Protein AF-A0A970A7M2-F1 (afdb_monomer_lite)

Sequence (195 aa):
MKRNVKGKVIKYCPKCNRENISRARYCGACGYSLQMVEAVYLPLFYKPVKRAAFGGAVLAAVSLLLFGGVLAYSLFNGLSSVRASARSFSDVPLDHPIYAFSPKLIASGALSPRKNDSLSPFEAVSPSEWNFSLDAASKSLGCQIPSGAYCDASSKELSVDDMNKKLKILGFSGEPLPTSARIAAFYALERTLMK

Foldseek 3Di:
DDPPPPDFDWDADPPPRDIDGPPDQADPPPRHGPDDDDPPDDPPPDDPDPPVVVVVVVVVVVVVVVVVVVVVVVVVVVPPVDDQQPADAPADDSPHCLCVLQRPLSVLVLQDADPRRHNQQFDADALVSQVSSVVSLCVVQVHDQDPLLHDDNPDGGDDQVSLQVSLVSLVQPDDRQPGRGNSSSSSSVCVSRPD

pLDDT: mean 83.35, std 14.94, range [39.53, 96.5]

Secondary structure (DSSP, 8-state):
---------EEE-TTT--EEETT-SB-TTT--B-----------------HHHHHHHHHHHHHHHHHHHHHHHHHHHH-GGGPPPSS--TTS-TT-THHHHSHHHHHTT-S---GGG---TTSBPPHHHHHHHHHHHHHHHT-PPPGGGSPPTT-SS--HHHHHHHHHHTT--SPPPSS-BHHHHHHHHHHHH--

Structure (mmCIF, N/CA/C/O backbone):
data_AF-A0A970A7M2-F1
#
_entry.id   AF-A0A970A7M2-F1
#
loop_
_atom_site.group_PDB
_atom_site.id
_atom_site.type_symbol
_atom_site.label_atom_id
_atom_site.label_alt_id
_atom_site.label_comp_id
_atom_site.label_asym_id
_atom_site.label_entity_id
_atom_site.label_seq_id
_atom_site.pdbx_PDB_ins_code
_atom_site.Cartn_x
_atom_site.Cartn_y
_atom_site.Cartn_z
_atom_site.occupancy
_atom_site.B_iso_or_equiv
_atom_site.auth_seq_id
_atom_site.auth_comp_id
_atom_site.auth_asym_id
_atom_site.auth_atom_id
_atom_site.pdbx_PDB_model_num
ATOM 1 N N . MET A 1 1 ? 23.688 -1.820 -53.968 1.00 39.53 1 MET A N 1
ATOM 2 C CA . MET A 1 1 ? 24.557 -1.526 -55.133 1.00 39.53 1 MET A CA 1
ATOM 3 C C . MET A 1 1 ? 26.022 -1.771 -54.770 1.00 39.53 1 MET A C 1
ATOM 5 O O . MET A 1 1 ? 26.606 -0.966 -54.057 1.00 39.53 1 MET A O 1
ATOM 9 N N . LYS A 1 2 ? 26.619 -2.893 -55.197 1.00 41.53 2 LYS A N 1
ATOM 10 C CA . LYS A 1 2 ? 28.057 -3.165 -55.004 1.00 41.53 2 LYS A CA 1
ATOM 11 C C . LYS A 1 2 ? 28.821 -2.612 -56.210 1.00 41.53 2 LYS A C 1
ATOM 13 O O . LYS A 1 2 ? 28.619 -3.088 -57.324 1.00 41.53 2 LYS A O 1
ATOM 18 N N . ARG A 1 3 ? 29.656 -1.588 -56.005 1.00 42.06 3 ARG A N 1
ATOM 19 C CA . ARG A 1 3 ? 30.528 -1.029 -57.050 1.00 42.06 3 ARG A CA 1
ATOM 20 C C . ARG A 1 3 ? 31.607 -2.059 -57.389 1.00 42.06 3 ARG A C 1
ATOM 22 O O . ARG A 1 3 ? 32.494 -2.323 -56.587 1.00 42.06 3 ARG A O 1
ATOM 29 N N . ASN A 1 4 ? 31.484 -2.671 -58.561 1.00 42.44 4 ASN A N 1
ATOM 30 C CA . ASN A 1 4 ? 32.455 -3.606 -59.109 1.00 42.44 4 ASN A CA 1
ATOM 31 C C . ASN A 1 4 ? 33.633 -2.780 -59.654 1.00 42.44 4 ASN A C 1
ATOM 33 O O . ASN A 1 4 ? 33.556 -2.234 -60.755 1.00 42.44 4 ASN A O 1
ATOM 37 N N . VAL A 1 5 ? 34.676 -2.588 -58.842 1.00 49.91 5 VAL A N 1
ATOM 38 C CA . VAL A 1 5 ? 35.891 -1.876 -59.257 1.00 49.91 5 VAL A CA 1
ATOM 39 C C . VAL A 1 5 ? 36.638 -2.789 -60.226 1.00 49.91 5 VAL A C 1
ATOM 41 O O . VAL A 1 5 ? 37.378 -3.682 -59.824 1.00 49.91 5 VAL A O 1
ATOM 44 N N . LYS A 1 6 ? 36.390 -2.607 -61.527 1.00 51.34 6 LYS A N 1
ATOM 45 C CA . LYS A 1 6 ? 37.117 -3.290 -62.601 1.00 51.34 6 LYS A CA 1
ATOM 46 C C . LYS A 1 6 ? 38.568 -2.806 -62.593 1.00 51.34 6 LYS A C 1
ATOM 48 O O . LYS A 1 6 ? 38.888 -1.809 -63.235 1.00 51.34 6 LYS A O 1
ATOM 53 N N . GLY A 1 7 ? 39.437 -3.507 -61.868 1.00 56.31 7 GLY A N 1
ATOM 54 C CA . GLY A 1 7 ? 40.883 -3.337 -61.978 1.00 56.31 7 GLY A CA 1
ATOM 55 C C . GLY A 1 7 ? 41.301 -3.532 -63.435 1.00 56.31 7 GLY A C 1
ATOM 56 O O . GLY A 1 7 ? 41.104 -4.602 -64.014 1.00 56.31 7 GLY A O 1
ATOM 57 N N . LYS A 1 8 ? 41.805 -2.468 -64.061 1.00 65.25 8 LYS A N 1
ATOM 58 C CA . LYS A 1 8 ? 42.278 -2.493 -65.443 1.00 65.25 8 LYS A CA 1
ATOM 59 C C . LYS A 1 8 ? 43.573 -3.299 -65.466 1.00 65.25 8 LYS A C 1
ATOM 61 O O . LYS A 1 8 ? 44.607 -2.819 -65.023 1.00 65.25 8 LYS A O 1
ATOM 66 N N . VAL A 1 9 ? 43.515 -4.533 -65.958 1.00 69.75 9 VAL A N 1
ATOM 67 C CA . VAL A 1 9 ? 44.729 -5.317 -66.206 1.00 69.75 9 VAL A CA 1
ATOM 68 C C . VAL A 1 9 ? 45.518 -4.606 -67.312 1.00 69.75 9 VAL A C 1
ATOM 70 O O . VAL A 1 9 ? 44.959 -4.285 -68.368 1.00 69.75 9 VAL A O 1
ATOM 73 N N . ILE A 1 10 ? 46.790 -4.333 -67.049 1.00 79.25 10 ILE A N 1
ATOM 74 C CA . ILE A 1 10 ? 47.725 -3.618 -67.920 1.00 79.25 10 ILE A CA 1
ATOM 75 C C . ILE A 1 10 ? 48.807 -4.605 -68.380 1.00 79.25 10 ILE A C 1
ATOM 77 O O . ILE A 1 10 ? 49.228 -5.458 -67.601 1.00 79.25 10 ILE A O 1
ATOM 81 N N . LYS A 1 11 ? 49.241 -4.516 -69.644 1.00 85.56 11 LYS A N 1
ATOM 82 C CA . LYS A 1 11 ? 50.362 -5.303 -70.186 1.00 85.56 11 LYS A CA 1
ATOM 83 C C . LYS A 1 11 ? 51.480 -4.372 -70.638 1.00 85.56 11 LYS A C 1
ATOM 85 O O . LYS A 1 11 ? 51.217 -3.413 -71.361 1.00 85.56 11 LYS A O 1
ATOM 90 N N . TYR A 1 12 ? 52.719 -4.682 -70.277 1.00 90.00 12 TYR A N 1
ATOM 91 C CA . TYR A 1 12 ? 53.895 -3.968 -70.773 1.00 90.00 12 TYR A CA 1
ATOM 92 C C . TYR A 1 12 ? 54.476 -4.687 -71.989 1.00 90.00 12 TYR A C 1
ATOM 94 O O . TYR A 1 12 ? 54.519 -5.915 -72.040 1.00 90.00 12 TYR A O 1
ATOM 102 N N . CYS A 1 13 ? 54.890 -3.924 -72.998 1.00 90.06 13 CYS A N 1
ATOM 103 C CA . CYS A 1 13 ? 55.545 -4.487 -74.172 1.00 90.06 13 CYS A CA 1
ATOM 104 C C . CYS A 1 13 ? 56.985 -4.902 -73.832 1.00 90.06 13 CYS A C 1
ATOM 106 O O . CYS A 1 13 ? 57.752 -4.038 -73.426 1.00 90.06 13 CYS A O 1
ATOM 108 N N . PRO A 1 14 ? 57.421 -6.149 -74.074 1.00 88.06 14 PRO A N 1
ATOM 109 C CA . PRO A 1 14 ? 58.780 -6.577 -73.727 1.00 88.06 14 PRO A CA 1
ATOM 110 C C . PRO A 1 14 ? 59.865 -5.896 -74.578 1.00 88.06 14 PRO A C 1
ATOM 112 O O . PRO A 1 14 ? 61.012 -5.819 -74.160 1.00 88.06 14 PRO A O 1
ATOM 115 N N . LYS A 1 15 ? 59.515 -5.373 -75.762 1.00 92.31 15 LYS A N 1
ATOM 116 C CA . LYS A 1 15 ? 60.476 -4.727 -76.668 1.00 92.31 15 LYS A CA 1
ATOM 117 C C . LYS A 1 15 ? 60.751 -3.263 -76.318 1.00 92.31 15 LYS A C 1
ATOM 119 O O . LYS A 1 15 ? 61.881 -2.812 -76.436 1.00 92.31 15 LYS A O 1
ATOM 124 N N . CYS A 1 16 ? 59.720 -2.503 -75.947 1.00 93.88 16 CYS A N 1
ATOM 125 C CA . CYS A 1 16 ? 59.838 -1.055 -75.715 1.00 93.88 16 CYS A CA 1
ATOM 126 C C . CYS A 1 16 ? 59.343 -0.602 -74.334 1.00 93.88 16 CYS A C 1
ATOM 128 O O . CYS A 1 16 ? 59.212 0.594 -74.095 1.00 93.88 16 CYS A O 1
ATOM 130 N N . ASN A 1 17 ? 58.975 -1.551 -73.473 1.00 92.06 17 ASN A N 1
ATOM 131 C CA . ASN A 1 17 ? 58.452 -1.367 -72.120 1.00 92.06 17 ASN A CA 1
ATOM 132 C C . ASN A 1 17 ? 57.260 -0.404 -71.982 1.00 92.06 17 ASN A C 1
ATOM 134 O O . ASN A 1 17 ? 56.988 0.122 -70.906 1.00 92.06 17 ASN A O 1
ATOM 138 N N . ARG A 1 18 ? 56.520 -0.156 -73.071 1.00 92.44 18 ARG A N 1
ATOM 139 C CA . ARG A 1 18 ? 55.367 0.750 -73.040 1.00 92.44 18 ARG A CA 1
ATOM 140 C C . ARG A 1 18 ? 54.122 0.029 -72.537 1.00 92.44 18 ARG A C 1
ATOM 142 O O . ARG A 1 18 ? 53.902 -1.145 -72.847 1.00 92.44 18 ARG A O 1
ATOM 149 N N . GLU A 1 19 ? 53.302 0.764 -71.802 1.00 92.75 19 GLU A N 1
ATOM 150 C CA . GLU A 1 19 ? 52.005 0.316 -71.316 1.00 92.75 19 GLU A CA 1
ATOM 151 C C . GLU A 1 19 ? 51.010 0.089 -72.467 1.00 92.75 19 GLU A C 1
ATOM 153 O O . GLU A 1 19 ? 50.904 0.903 -73.384 1.00 92.75 19 GLU A O 1
ATOM 158 N N . ASN A 1 20 ? 50.268 -1.017 -72.424 1.00 89.94 20 ASN A N 1
ATOM 159 C CA . ASN A 1 20 ? 49.192 -1.333 -73.357 1.00 89.94 20 ASN A CA 1
ATOM 160 C C . ASN A 1 20 ? 47.966 -1.877 -72.604 1.00 89.94 20 ASN A C 1
ATOM 162 O O . ASN A 1 20 ? 48.069 -2.467 -71.523 1.00 89.94 20 ASN A O 1
ATOM 166 N N . ILE A 1 21 ? 46.782 -1.718 -73.203 1.00 88.56 21 ILE A N 1
ATOM 167 C CA . ILE A 1 21 ? 45.541 -2.314 -72.687 1.00 88.56 21 ILE A CA 1
ATOM 168 C C . ILE A 1 21 ? 45.661 -3.848 -72.646 1.00 88.56 21 ILE A C 1
ATOM 170 O O . ILE A 1 21 ? 46.227 -4.453 -73.552 1.00 88.56 21 ILE A O 1
ATOM 174 N N . SER A 1 22 ? 45.094 -4.511 -71.633 1.00 81.56 22 SER A N 1
ATOM 175 C CA . SER A 1 22 ? 45.216 -5.977 -71.442 1.00 81.56 22 SER A CA 1
ATOM 176 C C . SER A 1 22 ? 44.828 -6.838 -72.644 1.00 81.56 22 SER A C 1
ATOM 178 O O . SER A 1 22 ? 45.339 -7.951 -72.799 1.00 81.56 22 SER A O 1
ATOM 180 N N . ARG A 1 23 ? 43.918 -6.346 -73.489 1.00 83.56 23 ARG A N 1
ATOM 181 C CA . ARG A 1 23 ? 43.444 -7.038 -74.695 1.00 83.56 23 ARG A CA 1
ATOM 182 C C . ARG A 1 23 ? 44.209 -6.658 -75.970 1.00 83.56 23 ARG A C 1
ATOM 184 O O . ARG A 1 23 ? 43.864 -7.162 -77.034 1.00 83.56 23 ARG A O 1
ATOM 191 N N . ALA A 1 24 ? 45.221 -5.790 -75.889 1.00 86.19 24 ALA A N 1
ATOM 192 C CA . ALA A 1 24 ? 46.041 -5.427 -77.040 1.00 86.19 24 ALA A CA 1
ATOM 193 C C . ALA A 1 24 ? 46.780 -6.663 -77.566 1.00 86.19 24 ALA A C 1
ATOM 195 O O . ALA A 1 24 ? 47.492 -7.335 -76.820 1.00 86.19 2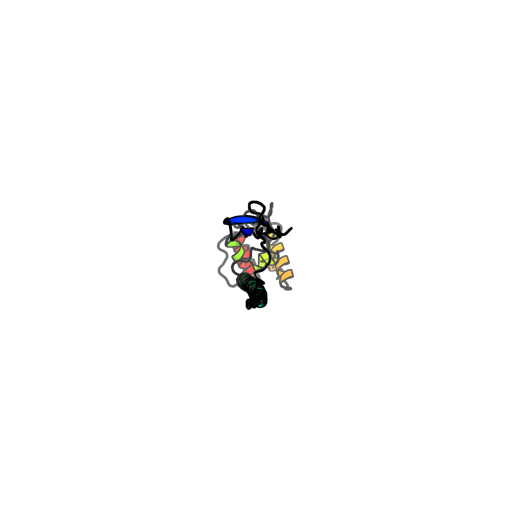4 ALA A O 1
ATOM 196 N N . ARG A 1 25 ? 46.599 -6.961 -78.857 1.00 89.19 25 ARG A N 1
ATOM 197 C CA . ARG A 1 25 ? 47.345 -8.019 -79.558 1.00 89.19 25 ARG A CA 1
ATOM 198 C C . ARG A 1 25 ? 48.726 -7.541 -80.011 1.00 89.19 25 ARG A C 1
ATOM 200 O O . ARG A 1 25 ? 49.625 -8.360 -80.145 1.00 89.19 25 ARG A O 1
ATOM 207 N N . TYR A 1 26 ? 48.895 -6.229 -80.179 1.00 91.44 26 TYR A N 1
ATOM 208 C CA . TYR A 1 26 ? 50.130 -5.581 -80.617 1.00 91.44 26 TYR A CA 1
ATOM 209 C C . TYR A 1 26 ? 50.412 -4.346 -79.763 1.00 91.44 26 TYR A C 1
ATOM 211 O O . TYR A 1 26 ? 49.481 -3.713 -79.259 1.00 91.44 26 TYR A O 1
ATOM 219 N N . CYS A 1 27 ? 51.686 -3.991 -79.606 1.00 93.56 27 CYS A N 1
ATOM 220 C CA . CYS A 1 27 ? 52.067 -2.754 -78.941 1.00 93.56 27 CYS A CA 1
ATOM 221 C C . CYS A 1 27 ? 51.738 -1.541 -79.819 1.00 93.56 27 CYS A C 1
ATOM 223 O O . CYS A 1 27 ? 52.242 -1.438 -80.936 1.00 93.56 27 CYS A O 1
ATOM 225 N N . GLY A 1 28 ? 50.980 -0.582 -79.280 1.00 91.62 28 GLY A N 1
ATOM 226 C CA . GLY A 1 28 ? 50.583 0.629 -80.010 1.00 91.62 28 GLY A CA 1
ATOM 227 C C . GLY A 1 28 ? 51.730 1.582 -80.371 1.00 91.62 28 GLY A C 1
ATOM 228 O O . GLY A 1 28 ? 51.514 2.518 -81.127 1.00 91.62 28 GLY A O 1
ATOM 229 N N . ALA A 1 29 ? 52.940 1.369 -79.843 1.00 94.50 29 ALA A N 1
ATOM 230 C CA . ALA A 1 29 ? 54.096 2.225 -80.120 1.00 94.50 29 ALA A CA 1
ATOM 231 C C . ALA A 1 29 ? 55.126 1.615 -81.067 1.00 94.50 29 ALA A C 1
ATOM 233 O O . ALA A 1 29 ? 55.688 2.334 -81.882 1.00 94.50 29 ALA A O 1
ATOM 234 N N . CYS A 1 30 ? 55.412 0.318 -80.940 1.00 94.50 30 CYS A N 1
ATOM 235 C CA . CYS A 1 30 ? 56.478 -0.331 -81.710 1.00 94.50 30 CYS A CA 1
ATOM 236 C C . CYS A 1 30 ? 55.992 -1.487 -82.595 1.00 94.50 30 CYS A C 1
ATOM 238 O O . CYS A 1 30 ? 56.811 -2.137 -83.240 1.00 94.50 30 CYS A O 1
ATOM 240 N N . GLY A 1 31 ? 54.689 -1.794 -82.590 1.00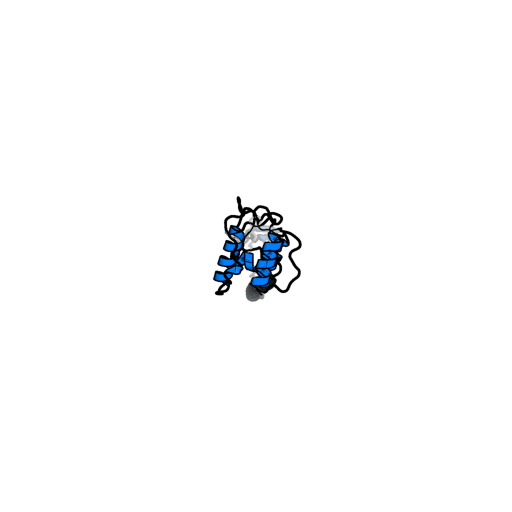 92.38 31 GLY A N 1
ATOM 241 C CA . GLY A 1 31 ? 54.089 -2.857 -83.404 1.00 92.38 31 GLY A CA 1
ATOM 242 C C . GLY A 1 31 ? 54.394 -4.290 -82.947 1.00 92.38 31 GLY A C 1
ATOM 243 O O . GLY A 1 31 ? 53.930 -5.237 -83.573 1.00 92.38 31 GLY A O 1
ATOM 244 N N . TYR A 1 32 ? 55.146 -4.484 -81.857 1.00 91.19 32 TYR A N 1
ATOM 245 C CA . TYR A 1 32 ? 55.517 -5.817 -81.369 1.00 91.19 32 TYR A CA 1
ATOM 246 C C . TYR A 1 32 ? 54.289 -6.650 -80.961 1.00 91.19 32 TYR A C 1
ATOM 248 O O . TYR A 1 32 ? 53.410 -6.144 -80.257 1.00 91.19 32 TYR A O 1
ATOM 256 N N . SER A 1 33 ? 54.239 -7.923 -81.371 1.00 90.75 33 SER A N 1
ATOM 257 C CA . SER A 1 33 ? 53.156 -8.853 -81.021 1.00 90.75 33 SER A CA 1
ATOM 258 C C . SER A 1 33 ? 53.191 -9.192 -79.530 1.00 90.75 33 SER A C 1
ATOM 260 O O . SER A 1 33 ? 54.194 -9.674 -79.018 1.00 90.75 33 SER A O 1
ATOM 262 N N . LEU A 1 34 ? 52.085 -8.948 -78.827 1.00 86.00 34 LEU A N 1
ATOM 263 C CA . LEU A 1 34 ? 51.908 -9.274 -77.404 1.00 86.00 34 LEU A CA 1
ATOM 264 C C . LEU A 1 34 ? 51.218 -10.637 -77.212 1.00 86.00 34 LEU A C 1
ATOM 266 O O . LEU A 1 34 ? 50.687 -10.923 -76.135 1.00 86.00 34 LEU A O 1
ATOM 270 N N . GLN A 1 35 ? 51.156 -11.453 -78.268 1.00 77.75 35 GLN A N 1
ATOM 271 C CA . GLN A 1 35 ? 50.573 -12.786 -78.208 1.00 77.75 35 GLN A CA 1
ATOM 272 C C . GLN A 1 35 ? 51.550 -13.771 -77.551 1.00 77.75 35 GLN A C 1
ATOM 274 O O . GLN A 1 35 ? 52.672 -13.935 -78.010 1.00 77.75 35 GLN A O 1
ATOM 279 N N . MET A 1 36 ? 51.042 -14.442 -76.514 1.00 60.16 36 MET A N 1
ATOM 280 C CA . MET A 1 36 ? 51.601 -15.596 -75.799 1.00 60.16 36 MET A CA 1
ATOM 281 C C . MET A 1 36 ? 52.702 -15.328 -74.763 1.00 60.16 36 MET A C 1
ATOM 283 O O . MET A 1 36 ? 53.891 -15.426 -75.027 1.00 60.16 36 MET A O 1
ATOM 287 N N . VAL A 1 37 ? 52.264 -15.185 -73.512 1.00 51.66 37 VAL A N 1
ATOM 288 C CA . VAL A 1 37 ? 52.654 -16.195 -72.521 1.00 51.66 37 VAL A CA 1
ATOM 289 C C . VAL A 1 37 ? 51.349 -16.789 -72.015 1.00 51.66 37 VAL A C 1
ATOM 291 O O . VAL A 1 37 ? 50.511 -16.093 -71.440 1.00 51.66 37 VAL A O 1
ATOM 294 N N . GLU A 1 38 ? 51.133 -18.044 -72.374 1.00 51.94 38 GLU A N 1
ATOM 295 C CA . GLU A 1 38 ? 50.046 -18.883 -71.899 1.00 51.94 38 GLU A CA 1
ATOM 296 C C . GLU A 1 38 ? 50.086 -18.856 -70.368 1.00 51.94 38 GLU A C 1
ATOM 298 O O . GLU A 1 38 ? 51.080 -19.237 -69.750 1.00 51.94 38 GLU A O 1
ATOM 303 N N . ALA A 1 39 ? 49.062 -18.270 -69.747 1.00 52.31 39 ALA A N 1
ATOM 304 C CA . ALA A 1 39 ? 48.989 -18.204 -68.300 1.00 52.31 39 ALA A CA 1
ATOM 305 C C . ALA A 1 39 ? 48.845 -19.638 -67.790 1.00 52.31 39 ALA A C 1
ATOM 307 O O . ALA A 1 39 ? 47.763 -20.218 -67.858 1.00 52.31 39 ALA A O 1
ATOM 308 N N . VAL A 1 40 ? 49.949 -20.207 -67.305 1.00 50.28 40 VAL A N 1
ATOM 309 C CA . VAL A 1 40 ? 49.941 -21.435 -66.517 1.00 50.28 40 VAL A CA 1
ATOM 310 C C . VAL A 1 40 ? 49.020 -21.168 -65.331 1.00 50.28 40 VAL A C 1
ATOM 312 O O . VAL A 1 40 ? 49.353 -20.414 -64.415 1.00 50.28 40 VAL A O 1
ATOM 315 N N . TYR A 1 41 ? 47.815 -21.729 -65.390 1.00 48.88 41 TYR A N 1
ATOM 316 C CA . TYR A 1 41 ? 46.864 -21.712 -64.293 1.00 48.88 41 TYR A CA 1
ATOM 317 C C . TYR A 1 41 ? 47.463 -22.526 -63.144 1.00 48.88 41 TYR A C 1
ATOM 319 O O . TYR A 1 41 ? 47.322 -23.744 -63.089 1.00 48.88 41 TYR A O 1
ATOM 327 N N . LEU A 1 42 ? 48.136 -21.855 -62.211 1.00 51.34 42 LEU A N 1
ATOM 328 C CA . LEU A 1 42 ? 48.371 -22.428 -60.893 1.00 51.34 42 LEU A CA 1
ATOM 329 C C . LEU A 1 42 ? 47.017 -22.493 -60.171 1.00 51.34 42 LEU A C 1
ATOM 331 O O . LEU A 1 42 ? 46.352 -21.457 -60.046 1.00 51.34 42 LEU A O 1
ATOM 335 N N . PRO A 1 43 ? 46.583 -23.670 -59.686 1.00 50.31 43 PRO A N 1
ATOM 336 C CA . PRO A 1 43 ? 45.406 -23.760 -58.844 1.00 50.31 43 PRO A CA 1
ATOM 337 C C . PRO A 1 43 ? 45.725 -23.064 -57.519 1.00 50.31 43 PRO A C 1
ATOM 339 O O . PRO A 1 43 ? 46.334 -23.632 -56.615 1.00 50.31 43 PRO A O 1
ATOM 342 N N . LEU A 1 44 ? 45.326 -21.798 -57.397 1.00 50.56 44 LEU A N 1
ATOM 343 C CA . LEU A 1 44 ? 45.258 -21.144 -56.100 1.00 50.56 44 LEU A CA 1
ATOM 344 C C . LEU A 1 44 ? 44.190 -21.874 -55.288 1.00 50.56 44 LEU A C 1
ATOM 346 O O . LEU A 1 44 ? 42.994 -21.747 -55.549 1.00 50.56 44 LEU A O 1
ATOM 350 N N . PHE A 1 45 ? 44.654 -22.658 -54.317 1.00 50.97 45 PHE A N 1
ATOM 351 C CA . PHE A 1 45 ? 43.860 -23.282 -53.269 1.00 50.97 45 PHE A CA 1
ATOM 352 C C . PHE A 1 45 ? 42.956 -22.241 -52.598 1.00 50.97 45 PHE A C 1
ATOM 354 O O . PHE A 1 45 ? 43.348 -21.540 -51.663 1.00 50.97 45 PHE A O 1
ATOM 361 N N . TYR A 1 46 ? 41.719 -22.145 -53.076 1.00 52.75 46 TYR A N 1
ATOM 362 C CA . TYR A 1 46 ? 40.672 -21.352 -52.457 1.00 52.75 46 TYR A CA 1
ATOM 363 C C . TYR A 1 46 ? 40.243 -22.056 -51.166 1.00 52.75 46 TYR A C 1
ATOM 365 O O . TYR A 1 46 ? 39.446 -22.993 -51.190 1.00 52.75 46 TYR A O 1
ATOM 373 N N . LYS A 1 47 ? 40.793 -21.639 -50.018 1.00 53.47 47 LYS A N 1
ATOM 374 C CA . LYS A 1 47 ? 40.271 -22.071 -48.716 1.00 53.47 47 LYS A CA 1
ATOM 375 C C . LYS A 1 47 ? 38.881 -21.447 -48.532 1.00 53.47 47 LYS A C 1
ATOM 377 O O . LYS A 1 47 ? 38.786 -20.217 -48.510 1.00 53.47 47 LYS A O 1
ATOM 382 N N . PRO A 1 48 ? 37.804 -22.237 -48.378 1.00 55.56 48 PRO A N 1
ATOM 383 C CA . PRO A 1 48 ? 36.494 -21.679 -48.089 1.00 55.56 48 PRO A CA 1
ATOM 384 C C . PRO A 1 48 ? 36.549 -20.992 -46.722 1.00 55.56 48 PRO A C 1
ATOM 386 O O . PRO A 1 48 ? 36.775 -21.625 -45.689 1.00 55.56 48 PRO A O 1
ATOM 389 N N . VAL A 1 49 ? 36.363 -19.674 -46.708 1.00 59.06 49 VAL A N 1
ATOM 390 C CA . VAL A 1 49 ? 36.203 -18.916 -45.465 1.00 59.06 49 VAL A CA 1
ATOM 391 C C . VAL A 1 49 ? 34.936 -19.436 -44.782 1.00 59.06 49 VAL A C 1
ATOM 393 O O . VAL A 1 49 ? 33.845 -19.363 -45.351 1.00 59.06 49 VAL A O 1
ATOM 396 N N . LYS A 1 50 ? 35.092 -20.015 -43.584 1.00 57.09 50 LYS A N 1
ATOM 397 C CA . LYS A 1 50 ? 34.042 -20.679 -42.795 1.00 57.09 50 LYS A CA 1
ATOM 398 C C . LYS A 1 50 ? 32.919 -19.701 -42.407 1.00 57.09 50 LYS A C 1
ATOM 400 O O . LYS A 1 50 ? 32.867 -19.216 -41.282 1.00 57.09 50 LYS A O 1
ATOM 405 N N . ARG A 1 51 ? 31.976 -19.442 -43.318 1.00 57.47 51 ARG A N 1
ATOM 406 C CA . ARG A 1 51 ? 30.760 -18.643 -43.054 1.00 57.47 51 ARG A CA 1
ATOM 407 C C . ARG A 1 51 ? 29.889 -19.220 -41.928 1.00 57.47 51 ARG A C 1
ATOM 409 O O . ARG A 1 51 ? 29.165 -18.467 -41.289 1.00 57.47 51 ARG A O 1
ATOM 416 N N . ALA A 1 52 ? 30.005 -20.519 -41.643 1.00 58.16 52 ALA A N 1
ATOM 417 C CA . ALA A 1 52 ? 29.279 -21.176 -40.555 1.00 58.16 52 ALA A CA 1
ATOM 418 C C . ALA A 1 52 ? 29.663 -20.652 -39.154 1.00 58.16 52 ALA A C 1
ATOM 420 O O . ALA A 1 52 ? 28.808 -20.590 -38.275 1.00 58.16 52 ALA A O 1
ATOM 421 N N . ALA A 1 53 ? 30.912 -20.214 -38.948 1.00 62.16 53 ALA A N 1
ATOM 422 C CA . ALA A 1 53 ? 31.365 -19.735 -37.638 1.00 62.16 53 ALA A CA 1
ATOM 423 C C . ALA A 1 53 ? 30.738 -18.382 -37.254 1.00 62.16 53 ALA A C 1
ATOM 425 O O . ALA A 1 53 ? 30.451 -18.143 -36.085 1.00 62.16 53 ALA A O 1
ATOM 426 N N . PHE A 1 54 ? 30.471 -17.519 -38.240 1.00 71.50 54 PHE A N 1
ATOM 427 C CA . PHE A 1 54 ? 29.866 -16.210 -37.992 1.00 71.50 54 PHE A CA 1
ATOM 428 C C . PHE A 1 54 ? 28.389 -16.331 -37.592 1.00 71.50 54 PHE A C 1
ATOM 430 O O . PHE A 1 54 ? 27.960 -15.691 -36.639 1.00 71.50 54 PHE A O 1
ATOM 437 N N . GLY A 1 55 ? 27.625 -17.200 -38.265 1.00 75.38 55 GLY A N 1
ATOM 438 C CA . GLY A 1 55 ? 26.218 -17.439 -37.921 1.00 75.38 55 GLY A CA 1
ATOM 439 C C . GLY A 1 55 ? 26.042 -18.020 -36.514 1.00 75.38 55 GLY A C 1
ATOM 440 O O . GLY A 1 55 ? 25.198 -17.546 -35.757 1.00 75.38 55 GLY A O 1
ATOM 441 N N . GLY A 1 56 ? 26.889 -18.985 -36.137 1.00 83.00 56 GLY A N 1
ATOM 442 C CA . GLY A 1 56 ? 26.881 -19.558 -34.787 1.00 83.00 56 GLY A CA 1
ATOM 443 C C . GLY A 1 56 ? 27.223 -18.533 -33.702 1.00 83.00 56 GLY A C 1
ATOM 444 O O . GLY A 1 56 ? 26.543 -18.476 -32.680 1.00 83.00 56 GLY A O 1
ATOM 445 N N . ALA A 1 57 ? 28.220 -17.676 -33.944 1.00 86.19 57 ALA A N 1
ATOM 446 C CA . ALA A 1 57 ? 28.601 -16.625 -33.001 1.00 86.19 57 ALA A CA 1
ATOM 447 C C . ALA A 1 57 ? 27.488 -15.581 -32.795 1.00 86.19 57 ALA A C 1
ATOM 449 O O . ALA A 1 57 ? 27.234 -15.171 -31.664 1.00 86.19 57 ALA A O 1
ATOM 450 N N . VAL A 1 58 ? 26.789 -15.184 -33.866 1.00 90.81 58 VAL A N 1
ATOM 451 C CA . VAL A 1 58 ? 25.665 -14.236 -33.775 1.00 90.81 58 VAL A CA 1
ATOM 452 C C . VAL A 1 58 ? 24.503 -14.830 -32.977 1.00 90.81 58 VAL A C 1
ATOM 454 O O . VAL A 1 58 ? 23.972 -14.156 -32.097 1.00 90.81 58 VAL A O 1
ATOM 457 N N . LEU A 1 59 ? 24.131 -16.091 -33.228 1.00 91.12 59 LEU A N 1
ATOM 458 C CA . LEU A 1 59 ? 23.065 -16.755 -32.469 1.00 91.12 59 LEU A CA 1
ATOM 459 C C . LEU A 1 59 ? 23.416 -16.881 -30.984 1.00 91.12 59 LEU A C 1
ATOM 461 O O . LEU A 1 59 ? 22.587 -16.553 -30.142 1.00 91.12 59 LEU A O 1
ATOM 465 N N . ALA A 1 60 ? 24.653 -17.270 -30.661 1.00 93.12 60 ALA A N 1
ATOM 466 C CA . ALA A 1 60 ? 25.113 -17.346 -29.278 1.00 93.12 60 ALA A CA 1
ATOM 467 C C . ALA A 1 60 ? 25.037 -15.983 -28.567 1.00 93.12 60 ALA A C 1
ATOM 469 O O . ALA A 1 60 ? 24.564 -15.911 -27.435 1.00 93.12 60 ALA A O 1
ATOM 470 N N . ALA A 1 61 ? 25.438 -14.896 -29.238 1.00 94.44 61 ALA A N 1
ATOM 471 C CA . ALA A 1 61 ? 25.349 -13.547 -28.681 1.00 94.44 61 ALA A CA 1
ATOM 472 C C . ALA A 1 61 ? 23.895 -13.119 -28.413 1.00 94.44 61 ALA A C 1
ATOM 474 O O . ALA A 1 61 ? 23.600 -12.581 -27.347 1.00 94.44 61 ALA A O 1
ATOM 475 N N . VAL A 1 62 ? 22.972 -13.400 -29.341 1.00 95.94 62 VAL A N 1
ATOM 476 C CA . VAL A 1 62 ? 21.539 -13.110 -29.156 1.00 95.94 62 VAL A CA 1
ATOM 477 C C . VAL A 1 62 ? 20.961 -13.921 -27.998 1.00 95.94 62 VAL A C 1
ATOM 479 O O . VAL A 1 62 ? 20.279 -13.359 -27.144 1.00 95.94 62 VAL A O 1
ATOM 482 N N . SER A 1 63 ? 21.265 -15.219 -27.920 1.00 95.56 63 SER A N 1
ATOM 483 C CA . SER A 1 63 ? 20.827 -16.066 -26.807 1.00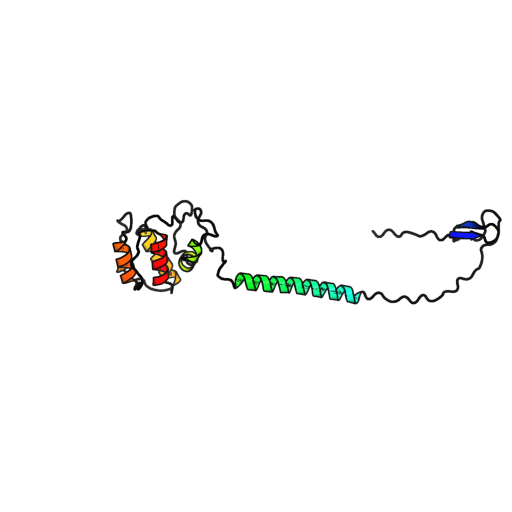 95.56 63 SER A CA 1
ATOM 484 C C . SER A 1 63 ? 21.337 -15.552 -25.463 1.00 95.56 63 SER A C 1
ATOM 486 O O . SER A 1 63 ? 20.581 -15.532 -24.496 1.00 95.56 63 SER A O 1
ATOM 488 N N . LEU A 1 64 ? 22.587 -15.088 -25.404 1.00 96.50 64 LEU A N 1
ATOM 489 C CA . LEU A 1 64 ? 23.187 -14.573 -24.176 1.00 96.50 64 LEU A CA 1
ATOM 490 C C . LEU A 1 64 ? 22.555 -13.242 -23.744 1.00 96.50 64 LEU A C 1
ATOM 492 O O . LEU A 1 64 ? 22.312 -13.046 -22.557 1.00 96.50 64 LEU A O 1
ATOM 496 N N . LEU A 1 65 ? 22.205 -12.367 -24.694 1.00 96.38 65 LEU A N 1
ATOM 497 C CA . LEU A 1 65 ? 21.466 -11.132 -24.411 1.00 96.38 65 LEU A CA 1
ATOM 498 C C . LEU A 1 65 ? 20.046 -11.408 -23.909 1.00 96.38 65 LEU A C 1
ATOM 500 O O . LEU A 1 65 ? 19.621 -10.809 -22.923 1.00 96.38 65 LEU A O 1
ATOM 504 N N . LEU A 1 66 ? 19.323 -12.329 -24.550 1.00 96.00 66 LEU A N 1
ATOM 505 C CA . LEU A 1 66 ? 17.973 -12.701 -24.123 1.00 96.00 66 LEU A CA 1
ATOM 506 C C . LEU A 1 66 ? 17.993 -13.353 -22.739 1.00 96.00 66 LEU A C 1
ATOM 508 O O . LEU A 1 66 ? 17.215 -12.973 -21.869 1.00 96.00 66 LEU A O 1
ATOM 512 N N . PHE A 1 67 ? 18.915 -14.287 -22.509 1.00 94.94 67 PHE A N 1
ATOM 513 C CA . PHE A 1 67 ? 19.048 -14.957 -21.221 1.00 94.94 67 PHE A CA 1
ATOM 514 C C . PHE A 1 67 ? 19.485 -13.992 -20.114 1.00 94.94 67 PHE A C 1
ATOM 516 O O . PHE A 1 67 ? 18.906 -14.005 -19.030 1.00 94.94 67 PHE A O 1
ATOM 523 N N . GLY A 1 68 ? 20.439 -13.098 -20.397 1.00 95.44 68 GLY A N 1
ATOM 524 C CA . GLY A 1 68 ? 20.841 -12.034 -19.478 1.00 95.44 68 GLY A CA 1
ATOM 525 C C . GLY A 1 68 ? 19.688 -11.088 -19.139 1.00 95.44 68 GLY A C 1
ATOM 526 O O . GLY A 1 68 ? 19.495 -10.753 -17.973 1.00 95.44 68 GLY A O 1
ATOM 527 N N . GLY A 1 69 ? 18.868 -10.722 -20.130 1.00 92.31 69 GLY A N 1
ATOM 528 C CA . GLY A 1 69 ? 17.660 -9.922 -19.923 1.00 92.31 69 GLY A CA 1
ATOM 529 C C . GLY A 1 69 ? 16.621 -10.623 -19.044 1.00 92.31 69 GLY A C 1
ATOM 530 O O . GLY A 1 69 ? 16.094 -10.011 -18.119 1.00 92.31 69 GLY A O 1
ATOM 531 N N . VAL A 1 70 ? 16.365 -11.915 -19.275 1.00 92.12 70 VAL A N 1
ATOM 532 C CA . VAL A 1 70 ? 15.429 -12.716 -18.464 1.00 92.12 70 VAL A CA 1
ATOM 533 C C . VAL A 1 70 ? 15.935 -12.892 -17.032 1.00 92.12 70 VAL A C 1
ATOM 535 O O . VAL A 1 70 ? 15.153 -12.749 -16.091 1.00 92.12 70 VAL A O 1
ATOM 538 N N . LEU A 1 71 ? 17.231 -13.162 -16.849 1.00 89.25 71 LEU A N 1
ATOM 539 C CA . LEU A 1 71 ? 17.842 -13.254 -15.524 1.00 89.25 71 LEU A CA 1
ATOM 540 C C . LEU A 1 71 ? 17.747 -11.929 -14.776 1.00 89.25 71 LEU A C 1
ATOM 542 O O . LEU A 1 71 ? 17.287 -11.929 -13.640 1.00 89.25 71 LEU A O 1
ATOM 546 N N . ALA A 1 72 ? 18.113 -10.811 -15.411 1.00 86.88 72 ALA A N 1
ATOM 547 C CA . ALA A 1 72 ? 17.995 -9.486 -14.811 1.00 86.88 72 ALA A CA 1
ATOM 548 C C . ALA A 1 72 ? 16.542 -9.184 -14.427 1.00 86.88 72 ALA A C 1
ATOM 550 O O . ALA A 1 72 ? 16.273 -8.828 -13.284 1.00 86.88 72 ALA A O 1
ATOM 551 N N . TYR A 1 73 ? 15.593 -9.404 -15.339 1.00 85.00 73 TYR A N 1
ATOM 552 C CA . TYR A 1 73 ? 14.167 -9.210 -15.076 1.00 85.00 73 TYR A CA 1
ATOM 553 C C . TYR A 1 73 ? 13.672 -10.051 -13.894 1.00 85.00 73 TYR A C 1
ATOM 555 O O . TYR A 1 73 ? 12.951 -9.550 -13.035 1.00 85.00 73 TYR A O 1
ATOM 563 N N . SER A 1 74 ? 14.092 -11.314 -13.814 1.00 82.25 74 SER A N 1
ATOM 564 C CA . SER A 1 74 ? 13.711 -12.217 -12.723 1.00 82.25 74 SER A CA 1
ATOM 565 C C . SER A 1 74 ? 14.340 -11.802 -11.388 1.00 82.25 74 SER A C 1
ATOM 567 O O . SER A 1 74 ? 13.663 -11.831 -10.363 1.00 82.25 74 SER A O 1
ATOM 569 N N . LEU A 1 75 ? 15.601 -11.353 -11.400 1.00 81.75 75 LEU A N 1
ATOM 570 C CA . LEU A 1 75 ? 16.294 -10.814 -10.226 1.00 81.75 75 LEU A CA 1
ATOM 571 C C . LEU A 1 75 ? 15.615 -9.539 -9.716 1.00 81.75 75 LEU A C 1
ATOM 573 O O . LEU A 1 75 ? 15.322 -9.440 -8.530 1.00 81.75 75 LEU A O 1
ATOM 577 N N . PHE A 1 76 ? 15.299 -8.595 -10.603 1.00 73.50 76 PHE A N 1
ATOM 578 C CA . PHE A 1 76 ? 14.654 -7.338 -10.220 1.00 73.50 76 PHE A CA 1
ATOM 579 C C . PHE A 1 76 ? 13.193 -7.519 -9.797 1.00 73.50 76 PHE A C 1
ATOM 581 O O . PHE A 1 76 ? 12.758 -6.866 -8.856 1.00 73.50 76 PHE A O 1
ATOM 588 N N . ASN A 1 77 ? 12.442 -8.438 -10.409 1.00 68.12 77 ASN A N 1
ATOM 589 C CA . ASN A 1 77 ? 11.071 -8.725 -9.977 1.00 68.12 77 ASN A CA 1
ATOM 590 C C . ASN A 1 77 ? 10.977 -9.556 -8.698 1.00 68.12 77 ASN A C 1
ATOM 592 O O . ASN A 1 77 ? 9.950 -9.498 -8.020 1.00 68.12 77 ASN A O 1
ATOM 596 N N . GLY A 1 78 ? 12.011 -10.340 -8.380 1.00 63.06 78 GLY A N 1
ATOM 597 C CA . GLY A 1 78 ? 12.105 -11.077 -7.121 1.00 63.06 78 GLY A CA 1
ATOM 598 C C . GLY A 1 78 ? 12.433 -10.181 -5.924 1.00 63.06 78 GLY A C 1
ATOM 599 O O . GLY A 1 78 ? 12.109 -10.529 -4.790 1.00 63.06 78 GLY A O 1
ATOM 600 N N . LEU A 1 79 ? 13.029 -9.007 -6.160 1.00 55.81 79 LEU A N 1
ATOM 601 C CA . LEU A 1 79 ? 13.303 -8.018 -5.122 1.00 55.81 79 LEU A CA 1
ATOM 602 C C . LEU A 1 79 ? 12.017 -7.255 -4.782 1.00 55.81 79 LEU A C 1
ATOM 604 O O . LEU A 1 79 ? 11.717 -6.193 -5.321 1.00 55.81 79 LEU A O 1
ATOM 608 N N . SER A 1 80 ? 11.260 -7.782 -3.820 1.00 54.28 80 SER A N 1
ATOM 609 C CA . SER A 1 80 ? 10.090 -7.114 -3.235 1.00 54.28 80 SER A CA 1
ATOM 610 C C . SER A 1 80 ? 10.406 -5.749 -2.605 1.00 54.28 80 SER A C 1
ATOM 612 O O . SER A 1 80 ? 9.482 -5.007 -2.284 1.00 54.28 80 SER A O 1
ATOM 614 N N . SER A 1 81 ? 11.687 -5.405 -2.425 1.00 52.50 81 SER A N 1
ATOM 615 C CA . SER A 1 81 ? 12.126 -4.155 -1.801 1.00 52.50 81 SER A CA 1
ATOM 616 C C . SER A 1 81 ? 12.025 -2.924 -2.708 1.00 52.50 81 SER A C 1
ATOM 618 O O . SER A 1 81 ? 12.164 -1.817 -2.201 1.00 52.50 81 SER A O 1
ATOM 620 N N . VAL A 1 82 ? 11.802 -3.084 -4.023 1.00 52.16 82 VAL A N 1
ATOM 621 C CA . VAL A 1 82 ? 11.726 -1.960 -4.985 1.00 52.16 82 VAL A CA 1
ATOM 622 C C . VAL A 1 82 ? 10.543 -2.122 -5.946 1.00 52.16 82 VAL A C 1
ATOM 624 O O . VAL A 1 82 ? 10.646 -1.877 -7.146 1.00 52.16 82 VAL A O 1
ATOM 627 N N . ARG A 1 83 ? 9.380 -2.557 -5.451 1.00 55.34 83 ARG A N 1
ATOM 628 C CA . ARG A 1 83 ? 8.148 -2.344 -6.220 1.00 55.34 83 ARG A CA 1
ATOM 629 C C . ARG A 1 83 ? 7.695 -0.910 -6.005 1.00 55.34 83 ARG A C 1
ATOM 631 O O . ARG A 1 83 ? 7.351 -0.538 -4.887 1.00 55.34 83 ARG A O 1
ATOM 638 N N . ALA A 1 84 ? 7.669 -0.130 -7.085 1.00 56.41 84 ALA A N 1
ATOM 639 C CA . ALA A 1 84 ? 6.887 1.095 -7.110 1.00 56.41 84 ALA A CA 1
ATOM 640 C C . ALA A 1 84 ? 5.460 0.731 -6.683 1.00 56.41 84 ALA A C 1
ATOM 642 O O . ALA A 1 84 ? 4.864 -0.209 -7.219 1.00 56.41 84 ALA A O 1
ATOM 643 N N . SER A 1 85 ? 4.965 1.419 -5.659 1.00 63.03 85 SER A N 1
ATOM 644 C CA . SER A 1 85 ? 3.601 1.258 -5.176 1.00 63.03 85 SER A CA 1
ATOM 645 C C . SER A 1 85 ? 2.619 1.260 -6.351 1.00 63.03 85 SER A C 1
ATOM 647 O O . SER A 1 85 ? 2.702 2.130 -7.217 1.00 63.03 85 SER A O 1
ATOM 649 N N . ALA A 1 86 ? 1.663 0.324 -6.370 1.00 66.06 86 ALA A N 1
ATOM 650 C CA . ALA A 1 86 ? 0.613 0.294 -7.394 1.00 66.06 86 ALA A CA 1
ATOM 651 C C . ALA A 1 86 ? -0.218 1.593 -7.417 1.00 66.06 86 ALA A C 1
ATOM 653 O O . ALA A 1 86 ? -0.869 1.896 -8.415 1.00 66.06 86 ALA A O 1
ATOM 654 N N . ARG A 1 87 ? -0.178 2.365 -6.322 1.00 77.19 87 ARG A N 1
ATOM 655 C CA . ARG A 1 87 ? -0.840 3.659 -6.182 1.00 77.19 87 ARG A CA 1
ATOM 656 C C . ARG A 1 87 ? 0.141 4.714 -5.674 1.00 77.19 87 ARG A C 1
ATOM 658 O O . ARG A 1 87 ? 0.679 4.578 -4.578 1.00 77.19 87 ARG A O 1
ATOM 665 N N . SER A 1 88 ? 0.361 5.765 -6.452 1.00 84.94 88 SER A N 1
ATOM 666 C CA . SER A 1 88 ? 1.156 6.925 -6.040 1.00 84.94 88 SER A CA 1
ATOM 667 C C . SER A 1 88 ? 0.266 8.016 -5.449 1.00 84.94 88 SER A C 1
ATOM 669 O O . SER A 1 88 ? -0.845 8.225 -5.937 1.00 84.94 88 SER A O 1
ATOM 671 N N . PHE A 1 89 ? 0.773 8.731 -4.450 1.00 89.81 89 PHE A N 1
ATOM 672 C CA . PHE A 1 89 ? 0.149 9.930 -3.894 1.00 89.81 89 PHE A CA 1
ATOM 673 C C . PHE A 1 89 ? 0.886 11.182 -4.380 1.00 89.81 89 PHE A C 1
ATOM 675 O O . PHE A 1 89 ? 2.099 11.151 -4.579 1.00 89.81 89 PHE A O 1
ATOM 682 N N . SER A 1 90 ? 0.163 12.279 -4.599 1.00 90.81 90 SER A N 1
ATOM 683 C CA . SER A 1 90 ? 0.711 13.506 -5.204 1.00 90.81 90 SER A CA 1
ATOM 684 C C . SER A 1 90 ? 1.679 14.272 -4.298 1.00 90.81 90 SER A C 1
ATOM 686 O O . SER A 1 90 ? 2.539 15.005 -4.781 1.00 90.81 90 SER A O 1
ATOM 688 N N . ASP A 1 91 ? 1.551 14.089 -2.988 1.00 90.75 91 ASP A N 1
ATOM 689 C CA . ASP A 1 91 ? 2.325 14.739 -1.930 1.00 90.75 91 ASP A CA 1
ATOM 690 C C . ASP A 1 91 ? 3.505 13.890 -1.433 1.00 90.75 91 ASP A C 1
ATOM 692 O O . ASP A 1 91 ? 4.251 14.323 -0.555 1.00 90.75 91 ASP A O 1
ATOM 696 N N . VAL A 1 92 ? 3.688 12.687 -1.983 1.00 87.88 92 VAL A N 1
ATOM 697 C CA . VAL A 1 92 ? 4.707 11.735 -1.539 1.00 87.88 92 VAL A CA 1
ATOM 698 C C . VAL A 1 92 ? 5.534 11.228 -2.726 1.00 87.88 92 VAL A C 1
ATOM 700 O O . VAL A 1 92 ? 5.001 10.510 -3.578 1.00 87.88 92 VAL A O 1
ATOM 703 N N . PRO A 1 93 ? 6.855 11.494 -2.748 1.00 87.88 93 PRO A N 1
ATOM 704 C CA . PRO A 1 93 ? 7.770 10.947 -3.752 1.00 87.88 93 PRO A CA 1
ATOM 705 C C . PRO A 1 93 ? 7.716 9.418 -3.813 1.00 87.88 93 PRO A C 1
ATOM 707 O O . PRO A 1 93 ? 7.675 8.773 -2.772 1.00 87.88 93 PRO A O 1
ATOM 710 N N . LEU A 1 94 ? 7.744 8.829 -5.013 1.00 85.12 94 LEU A N 1
ATOM 711 C CA . LEU A 1 94 ? 7.621 7.374 -5.242 1.00 85.12 94 LEU A CA 1
ATOM 712 C C . LEU A 1 94 ? 8.633 6.514 -4.463 1.00 85.12 94 LEU A C 1
ATOM 714 O O . LEU A 1 94 ? 8.353 5.358 -4.161 1.00 85.12 94 LEU A O 1
ATOM 718 N N . ASP A 1 95 ? 9.798 7.072 -4.157 1.00 81.50 95 ASP A N 1
ATOM 719 C CA . ASP A 1 95 ? 10.902 6.464 -3.413 1.00 81.50 95 ASP A CA 1
ATOM 720 C C . ASP A 1 95 ? 10.799 6.660 -1.890 1.00 81.50 95 ASP A C 1
ATOM 722 O O . ASP A 1 95 ? 11.627 6.151 -1.133 1.00 81.50 95 ASP A O 1
ATOM 726 N N . HIS A 1 96 ? 9.774 7.365 -1.411 1.00 84.56 96 HIS A N 1
ATOM 727 C CA . HIS A 1 96 ? 9.602 7.638 0.007 1.00 84.56 96 HIS A CA 1
ATOM 728 C C . HIS A 1 96 ? 9.285 6.345 0.787 1.00 84.56 96 HIS A C 1
ATOM 730 O O . HIS A 1 96 ? 8.399 5.577 0.393 1.00 84.56 96 HIS A O 1
ATOM 736 N N . PRO A 1 97 ? 9.909 6.116 1.961 1.00 83.50 97 PRO A N 1
ATOM 737 C CA . PRO A 1 97 ? 9.752 4.874 2.723 1.00 83.50 97 PRO A CA 1
ATOM 738 C C . PRO A 1 97 ? 8.315 4.601 3.187 1.00 83.50 97 PRO A C 1
ATOM 740 O O . PRO A 1 97 ? 7.994 3.472 3.535 1.00 83.50 97 PRO A O 1
ATOM 743 N N . ILE A 1 98 ? 7.425 5.599 3.164 1.00 84.44 98 ILE A N 1
ATOM 744 C CA . ILE A 1 98 ? 6.002 5.460 3.526 1.00 84.44 98 ILE A CA 1
ATOM 745 C C . ILE A 1 98 ? 5.268 4.361 2.755 1.00 84.44 98 ILE A C 1
ATOM 747 O O . ILE A 1 98 ? 4.428 3.672 3.331 1.00 84.44 98 ILE A O 1
ATOM 751 N N . TYR A 1 99 ? 5.631 4.139 1.489 1.00 84.75 99 TYR A N 1
ATOM 752 C CA . TYR A 1 99 ? 5.060 3.060 0.685 1.00 84.75 99 TYR A CA 1
ATOM 753 C C . TYR A 1 99 ? 5.434 1.670 1.220 1.00 84.75 99 TYR A C 1
ATOM 755 O O . TYR A 1 99 ? 4.688 0.716 1.019 1.00 84.75 99 TYR A O 1
ATOM 763 N N . ALA A 1 100 ? 6.546 1.559 1.954 1.00 84.81 100 ALA A N 1
ATOM 764 C CA . ALA A 1 100 ? 6.965 0.326 2.611 1.00 84.81 100 ALA A CA 1
ATOM 765 C C . ALA A 1 100 ? 6.277 0.097 3.968 1.00 84.81 100 ALA A C 1
ATOM 767 O O . ALA A 1 100 ? 6.284 -1.030 4.458 1.00 84.81 100 ALA A O 1
ATOM 768 N N . PHE A 1 101 ? 5.673 1.124 4.581 1.00 84.38 101 PHE A N 1
ATOM 769 C CA . PHE A 1 101 ? 5.006 0.973 5.881 1.00 84.38 101 PHE A CA 1
ATOM 770 C C . PHE A 1 101 ? 3.652 0.272 5.777 1.00 84.38 101 PHE A C 1
ATOM 772 O O . PHE A 1 101 ? 3.319 -0.502 6.669 1.00 84.38 101 PHE A O 1
ATOM 779 N N . SER A 1 102 ? 2.872 0.539 4.723 1.00 87.25 102 SER A N 1
ATOM 780 C CA . SER A 1 102 ? 1.525 -0.037 4.560 1.00 87.25 102 SER A CA 1
ATOM 781 C C . SER A 1 102 ? 1.256 -0.628 3.162 1.00 87.25 102 SER A C 1
ATOM 783 O O . SER A 1 102 ? 0.300 -0.246 2.477 1.00 87.25 102 SER A O 1
ATOM 785 N N . PRO A 1 103 ? 2.117 -1.542 2.674 1.00 87.00 103 PRO A N 1
ATOM 786 C CA . PRO A 1 103 ? 2.038 -2.039 1.306 1.00 87.00 103 PRO A CA 1
ATOM 787 C C . PRO A 1 103 ? 0.740 -2.804 1.024 1.00 87.00 103 PRO A C 1
ATOM 789 O O . PRO A 1 103 ? 0.202 -2.693 -0.080 1.00 87.00 103 PRO A O 1
ATOM 792 N N . LYS A 1 104 ? 0.211 -3.571 1.991 1.00 88.81 104 LYS A N 1
ATOM 793 C CA . LYS A 1 104 ? -0.991 -4.390 1.771 1.00 88.81 104 LYS A CA 1
ATOM 794 C C . LYS A 1 104 ? -2.257 -3.524 1.755 1.00 88.81 104 LYS A C 1
ATOM 796 O O . LYS A 1 104 ? -3.137 -3.747 0.917 1.00 88.81 104 LYS A O 1
ATOM 801 N N . LEU A 1 105 ? -2.340 -2.489 2.598 1.00 88.44 105 LEU A N 1
ATOM 802 C CA . LEU A 1 105 ? -3.456 -1.534 2.553 1.00 88.44 105 LEU A CA 1
ATOM 803 C C . LEU A 1 105 ? -3.454 -0.697 1.273 1.00 88.44 105 LEU A C 1
ATOM 805 O O . LEU A 1 105 ? -4.513 -0.432 0.701 1.00 88.44 105 LEU A O 1
ATOM 809 N N . ILE A 1 106 ? -2.273 -0.310 0.790 1.00 89.06 106 ILE A N 1
ATOM 810 C CA . ILE A 1 106 ? -2.159 0.426 -0.471 1.00 89.06 106 ILE A CA 1
ATOM 811 C C . ILE A 1 106 ? -2.564 -0.469 -1.650 1.00 89.06 106 ILE A C 1
ATOM 813 O O . ILE A 1 106 ? -3.352 -0.045 -2.496 1.00 89.06 106 ILE A O 1
ATOM 817 N N . ALA A 1 107 ? -2.098 -1.723 -1.681 1.00 86.06 107 ALA A N 1
ATOM 818 C CA . ALA A 1 107 ? -2.418 -2.676 -2.746 1.00 86.06 107 ALA A CA 1
ATOM 819 C C . ALA A 1 107 ? -3.904 -3.073 -2.787 1.00 86.06 107 ALA A C 1
ATOM 821 O O . ALA A 1 107 ? -4.461 -3.253 -3.868 1.00 86.06 107 ALA A O 1
ATOM 822 N N . SER A 1 108 ? -4.559 -3.182 -1.628 1.00 87.00 108 SER A N 1
ATOM 823 C CA . SER A 1 108 ? -6.002 -3.461 -1.531 1.00 87.00 108 SER A CA 1
ATOM 824 C C . SER A 1 108 ? -6.883 -2.247 -1.845 1.00 87.00 108 SER A C 1
ATOM 826 O O . SER A 1 108 ? -8.102 -2.379 -1.937 1.00 87.00 108 SER A O 1
ATOM 828 N N . GLY A 1 109 ? -6.291 -1.058 -2.006 1.00 87.50 109 GLY A N 1
ATOM 829 C CA . GLY A 1 109 ? -7.035 0.185 -2.188 1.00 87.50 109 GLY A CA 1
ATOM 830 C C . GLY A 1 109 ? -7.783 0.636 -0.932 1.00 87.50 109 GLY A C 1
ATOM 831 O O . GLY A 1 109 ? -8.620 1.533 -1.027 1.00 87.50 109 GLY A O 1
ATOM 832 N N . ALA A 1 110 ? -7.474 0.051 0.230 1.00 89.62 110 ALA A N 1
ATOM 833 C CA . ALA A 1 110 ? -8.088 0.408 1.502 1.00 89.62 110 ALA A CA 1
ATOM 834 C C . ALA A 1 110 ? -7.701 1.811 1.969 1.00 89.62 110 ALA A C 1
ATOM 836 O O . ALA A 1 110 ? -8.442 2.445 2.711 1.00 89.62 110 ALA A O 1
ATOM 837 N N . LEU A 1 111 ? -6.581 2.338 1.476 1.00 89.75 111 LEU A N 1
ATOM 838 C CA . LEU A 1 111 ? -6.163 3.698 1.764 1.00 89.75 111 LEU A CA 1
ATOM 839 C C . LEU A 1 111 ? -6.792 4.684 0.761 1.00 89.75 111 LEU A C 1
ATOM 841 O O . LEU A 1 111 ? -6.371 4.773 -0.397 1.00 89.75 111 LEU A O 1
ATOM 845 N N . SER A 1 112 ? -7.823 5.416 1.196 1.00 85.56 112 SER A N 1
ATOM 846 C CA . SER A 1 112 ? -8.542 6.386 0.356 1.00 85.56 112 SER A CA 1
ATOM 847 C C . SER A 1 112 ? -7.712 7.654 0.107 1.00 85.56 112 SER A C 1
ATOM 849 O O . SER A 1 112 ? -7.324 8.313 1.070 1.00 85.56 112 SER A O 1
ATOM 851 N N . PRO A 1 113 ? -7.451 8.074 -1.138 1.00 85.38 113 PRO A N 1
ATOM 852 C CA . PRO A 1 113 ? -6.792 9.354 -1.381 1.00 85.38 113 PRO A CA 1
ATOM 853 C C . PRO A 1 113 ? -7.639 10.516 -0.851 1.00 85.38 113 PRO A C 1
ATOM 855 O O . PRO A 1 113 ? -8.871 10.474 -0.904 1.00 85.38 113 PRO A O 1
ATOM 858 N N . ARG A 1 114 ? -6.975 11.563 -0.355 1.00 89.19 114 ARG A N 1
ATOM 859 C CA . ARG A 1 114 ? -7.614 12.858 -0.084 1.00 89.19 114 ARG A CA 1
ATOM 860 C C . ARG A 1 114 ? -7.679 13.690 -1.366 1.00 89.19 114 ARG A C 1
ATOM 862 O O . ARG A 1 114 ? -7.405 13.202 -2.463 1.00 89.19 114 ARG A O 1
ATOM 869 N N . LYS A 1 115 ? -8.108 14.952 -1.242 1.00 88.62 115 LYS A N 1
ATOM 870 C CA . LYS A 1 115 ? -8.174 15.892 -2.371 1.00 88.62 115 LYS A CA 1
ATOM 871 C C . LYS A 1 115 ? -6.837 15.905 -3.119 1.00 88.62 115 LYS A C 1
ATOM 873 O O . LYS A 1 115 ? -5.786 15.975 -2.493 1.00 88.62 115 LYS A O 1
ATOM 878 N N . ASN A 1 116 ? -6.903 15.871 -4.449 1.00 88.00 116 ASN A N 1
ATOM 879 C CA . ASN A 1 116 ? -5.741 15.838 -5.344 1.00 88.00 116 ASN A CA 1
ATOM 880 C C . ASN A 1 116 ? -4.846 14.598 -5.179 1.00 88.00 116 ASN A C 1
ATOM 882 O O . ASN A 1 116 ? -3.642 14.698 -5.390 1.00 88.00 116 ASN A O 1
ATOM 886 N N . ASP A 1 117 ? -5.401 13.451 -4.781 1.00 87.81 117 ASP A N 1
ATOM 887 C CA . ASP A 1 117 ? -4.637 12.219 -4.552 1.00 87.81 117 ASP A CA 1
ATOM 888 C C . ASP A 1 117 ? -3.533 12.358 -3.493 1.00 87.81 117 ASP A C 1
ATOM 890 O O . ASP A 1 117 ? -2.509 11.680 -3.559 1.00 87.81 117 ASP A O 1
ATOM 894 N N . SER A 1 118 ? -3.735 13.228 -2.497 1.00 91.75 118 SER A N 1
ATOM 895 C CA . SER A 1 118 ? -2.793 13.364 -1.387 1.00 91.75 118 SER A CA 1
ATOM 896 C C . SER A 1 118 ? -2.963 12.242 -0.359 1.00 91.75 118 SER A C 1
ATOM 898 O O . SER A 1 118 ? -4.073 11.768 -0.076 1.00 91.75 118 SER A O 1
ATOM 900 N N . LEU A 1 119 ? -1.848 11.819 0.228 1.00 89.88 119 LEU A N 1
ATOM 901 C CA . LEU A 1 119 ? -1.803 10.916 1.363 1.00 89.88 119 LEU A CA 1
ATOM 902 C C . LEU A 1 119 ? -2.066 11.672 2.663 1.00 89.88 119 LEU A C 1
ATOM 904 O O . LEU A 1 119 ? -2.830 11.192 3.495 1.00 89.88 119 LEU A O 1
ATOM 908 N N . SER A 1 120 ? -1.461 12.846 2.841 1.00 92.62 120 SER A N 1
ATOM 909 C CA . SER A 1 120 ? -1.483 13.630 4.078 1.00 92.62 120 SER A CA 1
ATOM 910 C C . SER A 1 120 ? -1.081 12.802 5.316 1.00 92.62 120 SER A C 1
ATOM 912 O O . SER A 1 120 ? -1.901 12.552 6.204 1.00 92.62 120 SER A O 1
ATOM 914 N N . PRO A 1 121 ? 0.176 12.334 5.408 1.00 91.31 121 PRO A N 1
ATOM 915 C CA . PRO A 1 121 ? 0.577 11.291 6.358 1.00 91.31 121 PRO A CA 1
ATOM 916 C C . PRO A 1 121 ? 0.488 11.688 7.838 1.00 91.31 121 PRO A C 1
ATOM 918 O O . PRO A 1 121 ? 0.301 10.821 8.694 1.00 91.31 121 PRO A O 1
ATOM 921 N N . PHE A 1 122 ? 0.610 12.981 8.135 1.00 92.38 122 PHE A N 1
ATOM 922 C CA . PHE A 1 122 ? 0.616 13.519 9.498 1.00 92.38 122 PHE A CA 1
ATOM 923 C C . PHE A 1 122 ? -0.730 14.103 9.936 1.00 92.38 122 PHE A C 1
ATOM 925 O O . PHE A 1 122 ? -0.877 14.478 11.095 1.00 92.38 122 PHE A O 1
ATOM 932 N N . GLU A 1 123 ? -1.711 14.186 9.037 1.00 93.00 123 GLU A N 1
ATOM 933 C CA . GLU A 1 123 ? -3.031 14.713 9.379 1.00 93.00 123 GLU A CA 1
ATOM 934 C C . GLU A 1 123 ? -3.848 13.685 10.175 1.00 93.00 123 GLU A C 1
ATOM 936 O O . GLU A 1 123 ? -3.614 12.477 10.088 1.00 93.00 123 GLU A O 1
ATOM 941 N N . ALA A 1 124 ? -4.822 14.167 10.948 1.00 93.94 124 ALA A N 1
ATOM 942 C CA . ALA A 1 124 ? -5.732 13.308 11.696 1.00 93.94 124 ALA A CA 1
ATOM 943 C C . ALA A 1 124 ? -6.661 12.523 10.758 1.00 93.94 124 ALA A C 1
ATOM 945 O O . ALA A 1 124 ? -7.068 13.022 9.704 1.00 93.94 124 ALA A O 1
ATOM 946 N N . VAL A 1 125 ? -7.012 11.298 11.151 1.00 94.31 125 VAL A N 1
ATOM 947 C CA . VAL A 1 125 ? -7.942 10.429 10.412 1.00 94.31 125 VAL A CA 1
ATOM 948 C C . VAL A 1 125 ? -9.382 10.817 10.723 1.00 94.31 125 VAL A C 1
ATOM 950 O O . VAL A 1 125 ? -9.746 11.001 11.886 1.00 94.31 125 VAL A O 1
ATOM 953 N N . SER A 1 126 ? -10.216 10.905 9.689 1.00 93.94 126 SER A N 1
ATOM 954 C CA . SER A 1 126 ? -11.659 11.067 9.874 1.00 93.94 126 SER A CA 1
ATOM 955 C C . SER A 1 126 ? -12.352 9.711 10.110 1.00 93.94 126 SER A C 1
ATOM 957 O O . SER A 1 126 ? -11.906 8.684 9.588 1.00 93.94 126 SER A O 1
ATOM 959 N N . PRO A 1 127 ? -13.473 9.668 10.852 1.00 94.50 127 PRO A N 1
ATOM 960 C CA . PRO A 1 127 ? -14.251 8.440 11.055 1.00 94.50 127 PRO A CA 1
ATOM 961 C C . PRO A 1 127 ? -14.666 7.732 9.761 1.00 94.50 127 PRO A C 1
ATOM 963 O O . PRO A 1 127 ? -14.664 6.504 9.695 1.00 94.50 127 PRO A O 1
ATOM 966 N N . SER A 1 128 ? -15.003 8.499 8.723 1.00 92.88 128 SER A N 1
ATOM 967 C CA . SER A 1 128 ? -15.411 7.964 7.423 1.00 92.88 128 SER A CA 1
ATOM 968 C C . SER A 1 128 ? -14.255 7.288 6.689 1.00 92.88 128 SER A C 1
ATOM 970 O O . SER A 1 128 ? -14.445 6.207 6.139 1.00 92.88 128 SER A O 1
ATOM 972 N N . GLU A 1 129 ? -13.053 7.870 6.720 1.00 93.38 129 GLU A N 1
ATOM 973 C CA . GLU A 1 129 ? -11.848 7.250 6.153 1.00 93.38 129 GLU A CA 1
ATOM 974 C C . GLU A 1 129 ? -11.479 5.959 6.885 1.00 93.38 129 GLU A C 1
ATOM 976 O O . GLU A 1 129 ? -11.103 4.972 6.250 1.00 93.38 129 GLU A O 1
ATOM 981 N N . TRP A 1 130 ? -11.609 5.946 8.214 1.00 94.62 130 TRP A N 1
ATOM 982 C CA . TRP A 1 130 ? -11.387 4.745 9.016 1.00 94.62 130 TRP A CA 1
ATOM 983 C C . TRP A 1 130 ? -12.352 3.623 8.618 1.00 94.62 130 TRP A C 1
ATOM 985 O O . TRP A 1 130 ? -11.912 2.524 8.280 1.00 94.62 130 TRP A O 1
ATOM 995 N N . ASN A 1 131 ? -13.656 3.915 8.582 1.00 94.88 131 ASN A N 1
ATOM 996 C CA . ASN A 1 131 ? -14.683 2.943 8.206 1.00 94.88 131 ASN A CA 1
ATOM 997 C C . ASN A 1 131 ? -14.497 2.444 6.768 1.00 94.88 131 ASN A C 1
ATOM 999 O O . ASN A 1 131 ? -14.542 1.241 6.532 1.00 94.88 131 ASN A O 1
ATOM 1003 N N . PHE A 1 132 ? -14.197 3.346 5.829 1.00 94.38 132 PHE A N 1
ATOM 1004 C CA . PHE A 1 132 ? -13.884 2.979 4.447 1.00 94.38 132 PHE A CA 1
ATOM 1005 C C . PHE A 1 132 ? -12.716 1.989 4.374 1.00 94.38 132 PHE A C 1
ATOM 1007 O O . PHE A 1 132 ? -12.773 1.000 3.644 1.00 94.38 132 PHE A O 1
ATOM 1014 N N . SER A 1 133 ? -11.665 2.239 5.156 1.00 94.31 133 SER A N 1
ATOM 1015 C CA . SER A 1 133 ? -10.478 1.383 5.180 1.00 94.31 133 SER A CA 1
ATOM 1016 C C . SER A 1 133 ? -10.786 0.006 5.763 1.00 94.31 133 SER A C 1
ATOM 1018 O O . SER A 1 133 ? -10.295 -0.996 5.246 1.00 94.31 133 SER A O 1
ATOM 1020 N N . LEU A 1 134 ? -11.629 -0.060 6.799 1.00 95.00 134 LEU A N 1
ATOM 1021 C CA . LEU A 1 134 ? -12.126 -1.321 7.349 1.00 95.00 134 LEU A CA 1
ATOM 1022 C C . LEU A 1 134 ? -12.945 -2.099 6.312 1.00 95.00 134 LEU A C 1
ATOM 1024 O O . LEU A 1 134 ? -12.699 -3.285 6.121 1.00 95.00 134 LEU A O 1
ATOM 1028 N N . ASP A 1 135 ? -13.858 -1.447 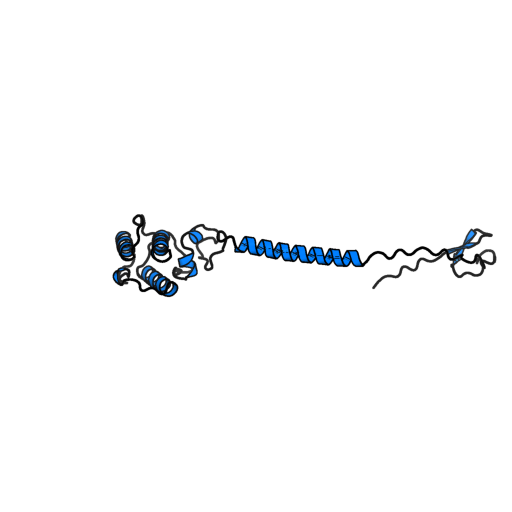5.594 1.00 94.50 135 ASP A N 1
ATOM 1029 C CA . ASP A 1 135 ? -14.698 -2.104 4.586 1.00 94.50 135 ASP A CA 1
ATOM 1030 C C . ASP A 1 135 ? -13.896 -2.606 3.380 1.00 94.50 135 ASP A C 1
ATOM 1032 O O . ASP A 1 135 ? -14.130 -3.697 2.856 1.00 94.50 135 ASP A O 1
ATOM 1036 N N . ALA A 1 136 ? -12.903 -1.838 2.938 1.00 93.31 136 ALA A N 1
ATOM 1037 C CA . ALA A 1 136 ? -11.999 -2.275 1.885 1.00 93.31 136 ALA A CA 1
ATOM 1038 C C . ALA A 1 136 ? -11.102 -3.435 2.350 1.00 93.31 136 ALA A C 1
ATOM 1040 O O . ALA A 1 136 ? -10.921 -4.411 1.615 1.00 93.31 136 ALA A O 1
ATOM 1041 N N . ALA A 1 137 ? -10.589 -3.372 3.585 1.00 92.44 137 ALA A N 1
ATOM 1042 C CA . ALA A 1 137 ? -9.795 -4.446 4.171 1.00 92.44 137 ALA A CA 1
ATOM 1043 C C . ALA A 1 137 ? -10.621 -5.733 4.325 1.00 92.44 137 ALA A C 1
ATOM 1045 O O . ALA A 1 137 ? -10.175 -6.792 3.878 1.00 92.44 137 ALA A O 1
ATOM 1046 N N . SER A 1 138 ? -11.839 -5.642 4.869 1.00 92.88 138 SER A N 1
ATOM 1047 C CA . SER A 1 138 ? -12.759 -6.773 5.055 1.00 92.88 138 SER A CA 1
ATOM 1048 C C . SER A 1 138 ? -13.077 -7.459 3.728 1.00 92.88 138 SER A C 1
ATOM 1050 O O . SER A 1 138 ? -12.988 -8.682 3.623 1.00 92.88 138 SER A O 1
ATOM 1052 N N . LYS A 1 139 ? -13.324 -6.672 2.673 1.00 93.69 139 LYS A N 1
ATOM 1053 C CA . LYS A 1 139 ? -13.560 -7.176 1.318 1.00 93.69 139 LYS A CA 1
ATOM 1054 C C . LYS A 1 139 ? -12.337 -7.878 0.730 1.00 93.69 139 LYS A C 1
ATOM 1056 O O . LYS A 1 139 ? -12.495 -8.899 0.067 1.00 93.69 139 LYS A O 1
ATOM 1061 N N . SER A 1 140 ? -11.134 -7.351 0.963 1.00 91.50 140 SER A N 1
ATOM 1062 C CA . SER A 1 140 ? -9.892 -7.962 0.465 1.00 91.50 140 SER A CA 1
ATOM 1063 C C . SER A 1 140 ? -9.519 -9.259 1.193 1.00 91.50 140 SER A C 1
ATOM 1065 O O . SER A 1 140 ? -8.963 -10.164 0.578 1.00 91.50 140 SER A O 1
ATOM 1067 N N . LEU A 1 141 ? -9.852 -9.361 2.483 1.00 90.69 141 LEU A N 1
ATOM 1068 C CA . LEU A 1 141 ? -9.551 -10.518 3.330 1.00 90.69 141 LEU A CA 1
ATOM 1069 C C . LEU A 1 141 ? -10.679 -11.559 3.356 1.00 90.69 141 LEU A C 1
ATOM 1071 O O . LEU A 1 141 ? -10.455 -12.686 3.789 1.00 90.69 141 LEU A O 1
ATOM 1075 N N . GLY A 1 142 ? -11.892 -11.194 2.930 1.00 92.19 142 GLY A N 1
ATOM 1076 C CA . GLY A 1 142 ? -13.075 -12.046 3.047 1.00 92.19 142 GLY A CA 1
ATOM 1077 C C . GLY A 1 142 ? -13.506 -12.287 4.499 1.00 92.19 142 GLY A C 1
ATOM 1078 O O . GLY A 1 142 ? -14.103 -13.322 4.791 1.00 92.19 142 GLY A O 1
ATOM 1079 N N . CYS A 1 143 ? -13.186 -11.370 5.417 1.00 89.62 143 CYS A N 1
ATOM 1080 C CA . CYS A 1 143 ? -13.498 -11.493 6.841 1.00 89.62 143 CYS A CA 1
ATOM 1081 C C . CYS A 1 143 ? -14.585 -10.502 7.275 1.00 89.62 143 CYS A C 1
ATOM 1083 O O . CYS A 1 143 ? -14.757 -9.442 6.678 1.00 89.62 143 CYS A O 1
ATOM 1085 N N . GLN A 1 144 ? -15.326 -10.842 8.331 1.00 93.12 144 GLN A N 1
ATOM 1086 C CA . GLN A 1 144 ? -16.265 -9.915 8.961 1.00 93.12 144 GLN A CA 1
ATOM 1087 C C . GLN A 1 144 ? -15.560 -9.145 10.076 1.00 93.12 144 GLN A C 1
ATOM 1089 O O . GLN A 1 144 ? -14.922 -9.740 10.945 1.00 93.12 144 GLN A O 1
ATOM 1094 N N . ILE A 1 145 ? -15.684 -7.819 10.050 1.00 94.31 145 ILE A N 1
ATOM 1095 C CA . ILE A 1 145 ? -15.121 -6.933 11.068 1.00 94.31 145 ILE A CA 1
ATOM 1096 C C . ILE A 1 145 ? -16.166 -6.715 12.171 1.00 94.31 145 ILE A C 1
ATOM 1098 O O . ILE A 1 145 ? -17.335 -6.477 11.860 1.00 94.31 145 ILE A O 1
ATOM 1102 N N . PRO A 1 146 ? -15.787 -6.791 13.460 1.00 95.00 146 PRO A N 1
ATOM 1103 C CA . PRO A 1 146 ? -16.717 -6.559 14.561 1.00 95.00 146 PRO A CA 1
ATOM 1104 C C . PRO A 1 146 ? -17.300 -5.141 14.510 1.00 95.00 146 PRO A C 1
ATOM 1106 O O . PRO A 1 146 ? -16.573 -4.164 14.334 1.00 95.00 146 PRO A O 1
ATOM 1109 N N . SER A 1 147 ? -18.610 -5.016 14.742 1.00 92.69 147 SER A N 1
ATOM 1110 C CA . SER A 1 147 ? -19.341 -3.739 14.682 1.00 92.69 147 SER A CA 1
ATOM 1111 C C . SER A 1 147 ? -18.758 -2.656 15.600 1.00 92.69 147 SER A C 1
ATOM 1113 O O . SER A 1 147 ? -18.750 -1.484 15.241 1.00 92.69 147 SER A O 1
ATOM 1115 N N . GLY A 1 148 ? -18.181 -3.037 16.746 1.00 93.19 148 GLY A N 1
ATOM 1116 C CA . GLY A 1 148 ? -17.525 -2.107 17.674 1.00 93.19 148 GLY A CA 1
ATOM 1117 C C . GLY A 1 148 ? -16.251 -1.434 17.134 1.00 93.19 148 GLY A C 1
ATOM 1118 O O . GLY A 1 148 ? -15.804 -0.431 17.695 1.00 93.19 148 GLY A O 1
ATOM 1119 N N . ALA A 1 149 ? -15.660 -1.948 16.050 1.00 93.88 149 ALA A N 1
ATOM 1120 C CA . ALA A 1 149 ? -14.492 -1.337 15.416 1.00 93.88 149 ALA A CA 1
ATOM 1121 C C . ALA A 1 149 ? -14.848 -0.129 14.530 1.00 93.88 149 ALA A C 1
ATOM 1123 O O . ALA A 1 149 ? -13.975 0.696 14.249 1.00 93.88 149 ALA A O 1
ATOM 1124 N N . TYR A 1 150 ? -16.115 0.001 14.128 1.00 94.31 150 TYR A N 1
ATOM 1125 C CA . TYR A 1 150 ? -16.608 1.100 13.300 1.00 94.31 150 TYR A CA 1
ATOM 1126 C C . TYR A 1 150 ? -16.818 2.374 14.116 1.00 94.31 150 TYR A C 1
ATOM 1128 O O . TYR A 1 150 ? -17.109 2.331 15.311 1.00 94.31 150 TYR A O 1
ATOM 1136 N N . CYS A 1 151 ? -16.612 3.526 13.490 1.00 92.25 151 CYS A N 1
ATOM 1137 C CA . CYS A 1 151 ? -16.777 4.848 14.087 1.00 92.25 151 CYS A CA 1
ATOM 1138 C C . CYS A 1 151 ? -18.119 5.469 13.704 1.00 92.25 151 CYS A C 1
ATOM 1140 O O . CYS A 1 151 ? -18.570 5.313 12.568 1.00 92.25 151 CYS A O 1
ATOM 1142 N N . ASP A 1 152 ? -18.698 6.253 14.611 1.00 89.00 152 ASP A N 1
ATOM 1143 C CA . ASP A 1 152 ? -19.847 7.090 14.286 1.00 89.00 152 ASP A CA 1
ATOM 1144 C C . ASP A 1 152 ? -19.416 8.231 13.356 1.00 89.00 152 ASP A C 1
ATOM 1146 O O . ASP A 1 152 ? -18.388 8.875 13.567 1.00 89.00 152 ASP A O 1
ATOM 1150 N N . ALA A 1 153 ? -20.210 8.503 12.321 1.00 80.56 153 ALA A N 1
ATOM 1151 C CA . ALA A 1 153 ? -19.891 9.510 11.307 1.00 80.56 153 ALA A CA 1
ATOM 1152 C C . ALA A 1 153 ? -20.054 10.969 11.790 1.00 80.56 153 ALA A C 1
ATOM 1154 O O . ALA A 1 153 ? -19.878 11.897 11.004 1.00 80.56 153 ALA A O 1
ATOM 1155 N N . SER A 1 154 ? -20.433 11.187 13.053 1.00 79.75 154 SER A N 1
ATOM 1156 C CA . SER A 1 154 ? -20.750 12.512 13.598 1.00 79.75 154 SER A CA 1
ATOM 1157 C C . SER A 1 154 ? -19.519 13.325 14.006 1.00 79.75 154 SER A C 1
ATOM 1159 O O . SER A 1 154 ? -19.594 14.553 14.048 1.00 79.75 154 SER A O 1
ATOM 1161 N N . SER A 1 155 ? -18.385 12.681 14.302 1.00 82.19 155 SER A N 1
ATOM 1162 C CA . SER A 1 155 ? -17.162 13.381 14.694 1.00 82.19 155 SER A CA 1
ATOM 1163 C C . SER A 1 155 ? -16.333 13.810 13.481 1.00 82.19 155 SER A C 1
ATOM 1165 O O . SER A 1 155 ? -16.252 13.129 12.460 1.00 82.19 155 SER A O 1
ATOM 1167 N N . LYS A 1 156 ? -15.705 14.986 13.585 1.00 84.00 156 LYS A N 1
ATOM 1168 C CA . LYS A 1 156 ? -14.855 15.532 12.518 1.00 84.00 156 LYS A CA 1
ATOM 1169 C C . LYS A 1 156 ? -13.506 14.808 12.432 1.00 84.00 156 LYS A C 1
ATOM 1171 O O . LYS A 1 156 ? -12.995 14.591 11.338 1.00 84.00 156 LYS A O 1
ATOM 1176 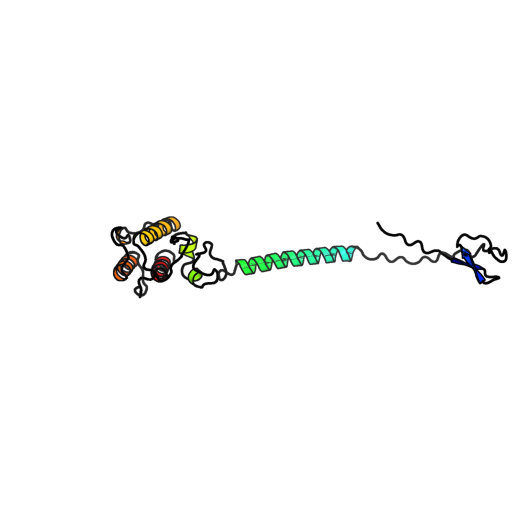N N . GLU A 1 157 ? -12.947 14.433 13.580 1.00 89.38 157 GLU A N 1
ATOM 1177 C CA . GLU A 1 157 ? -11.626 13.815 13.713 1.00 89.38 157 GLU A CA 1
ATOM 1178 C C . GLU A 1 157 ? -11.661 12.712 14.771 1.00 89.38 157 GLU A C 1
ATOM 1180 O O . GLU A 1 157 ? -12.436 12.775 15.730 1.00 89.38 157 GLU A O 1
ATOM 1185 N N . LEU A 1 158 ? -10.821 11.694 14.582 1.00 91.44 158 LEU A N 1
ATOM 1186 C CA . LEU A 1 158 ? -10.732 10.544 15.470 1.00 91.44 158 LEU A CA 1
ATOM 1187 C C . LEU A 1 158 ? -9.647 10.767 16.536 1.00 91.44 158 LEU A C 1
ATOM 1189 O O . LEU A 1 158 ? -8.477 10.986 16.214 1.00 91.44 158 LEU A O 1
ATOM 1193 N N . SER A 1 159 ? -10.031 10.692 17.813 1.00 94.25 159 SER A N 1
ATOM 1194 C CA . SER A 1 159 ? -9.087 10.791 18.932 1.00 94.25 159 SER A CA 1
ATOM 1195 C C . SER A 1 159 ? -8.173 9.562 19.007 1.00 94.25 159 SER A C 1
ATOM 1197 O O . SER A 1 159 ? -8.570 8.447 18.657 1.00 94.25 159 SER A O 1
ATOM 1199 N N . VAL A 1 160 ? -6.954 9.755 19.520 1.00 94.75 160 VAL A N 1
ATOM 1200 C CA . VAL A 1 160 ? -5.973 8.681 19.759 1.00 94.75 160 VAL A CA 1
ATOM 1201 C C . VAL A 1 160 ? -6.545 7.595 20.670 1.00 94.75 160 VAL A C 1
ATOM 1203 O O . VAL A 1 160 ? -6.377 6.405 20.400 1.00 94.75 160 VAL A O 1
ATOM 1206 N N . ASP A 1 161 ? -7.285 7.986 21.707 1.00 94.62 161 ASP A N 1
ATOM 1207 C CA . ASP A 1 161 ? -7.902 7.040 22.638 1.00 94.62 161 ASP A CA 1
ATOM 1208 C C . ASP A 1 161 ? -8.967 6.179 21.959 1.00 94.62 161 ASP A C 1
ATOM 1210 O O . ASP A 1 161 ? -9.053 4.974 22.210 1.00 94.62 161 ASP A O 1
ATOM 1214 N N . ASP A 1 162 ? -9.753 6.771 21.062 1.00 94.12 162 ASP A N 1
ATOM 1215 C CA . ASP A 1 162 ? -10.798 6.053 20.337 1.00 94.12 162 ASP A CA 1
ATOM 1216 C C . ASP A 1 162 ? -10.202 5.101 19.299 1.00 94.12 162 ASP A C 1
ATOM 1218 O O . ASP A 1 162 ? -10.665 3.964 19.179 1.00 94.12 162 ASP A O 1
ATOM 1222 N N . MET A 1 163 ? -9.122 5.505 18.620 1.00 94.44 163 MET A N 1
ATOM 1223 C CA . MET A 1 163 ? -8.347 4.610 17.753 1.00 94.44 163 MET A CA 1
ATOM 1224 C C . MET A 1 163 ? -7.791 3.418 18.526 1.00 94.44 163 MET A C 1
ATOM 1226 O O . MET A 1 163 ? -7.975 2.273 18.114 1.00 94.44 163 MET A O 1
ATOM 1230 N N . ASN A 1 164 ? -7.163 3.661 19.677 1.00 95.69 164 ASN A N 1
ATOM 1231 C CA . ASN A 1 164 ? -6.598 2.599 20.507 1.00 95.69 164 ASN A CA 1
ATOM 1232 C C . ASN A 1 164 ? -7.673 1.639 21.035 1.00 95.69 164 ASN A C 1
ATOM 1234 O O . ASN A 1 164 ? -7.461 0.426 21.041 1.00 95.69 164 ASN A O 1
ATOM 1238 N N . LYS A 1 165 ? -8.849 2.142 21.435 1.00 95.75 165 LYS A N 1
ATOM 1239 C CA . LYS A 1 165 ? -9.994 1.292 21.809 1.00 95.75 165 LYS A CA 1
ATOM 1240 C C . LYS A 1 165 ? -10.436 0.404 20.643 1.00 95.75 165 LYS A C 1
ATOM 1242 O O . LYS A 1 165 ? -10.635 -0.792 20.836 1.00 95.75 165 LYS A O 1
ATOM 1247 N N . LYS A 1 166 ? -10.544 0.959 19.433 1.00 95.38 166 LYS A N 1
ATOM 1248 C CA . LYS A 1 166 ? -10.967 0.217 18.232 1.00 95.38 166 LYS A CA 1
ATOM 1249 C C . LYS A 1 166 ? -9.942 -0.826 17.804 1.00 95.38 166 LYS A C 1
ATOM 1251 O O . LYS A 1 166 ? -10.313 -1.961 17.526 1.00 95.38 166 LYS A O 1
ATOM 1256 N N . LEU A 1 167 ? -8.656 -0.490 17.840 1.00 95.19 167 LEU A N 1
ATOM 1257 C CA . LEU A 1 167 ? -7.574 -1.441 17.580 1.00 95.19 167 LEU A CA 1
ATOM 1258 C C . LEU A 1 167 ? -7.576 -2.601 18.583 1.00 95.19 167 LEU A C 1
ATOM 1260 O O . LEU A 1 167 ? -7.398 -3.749 18.182 1.00 95.19 167 LEU A O 1
ATOM 1264 N N . LYS A 1 168 ? -7.854 -2.338 19.867 1.00 95.38 168 LYS A N 1
ATOM 1265 C CA . LYS A 1 168 ? -8.016 -3.404 20.870 1.00 95.38 168 LYS A CA 1
ATOM 1266 C C . LYS A 1 168 ? -9.176 -4.345 20.537 1.00 95.38 168 LYS A C 1
ATOM 1268 O O . LYS A 1 168 ? -9.013 -5.552 20.670 1.00 95.38 168 LYS A O 1
ATOM 1273 N N . ILE A 1 169 ? -10.309 -3.819 20.062 1.00 95.62 169 ILE A N 1
ATOM 1274 C CA . ILE A 1 169 ? -11.453 -4.637 19.612 1.00 95.62 169 ILE A CA 1
ATOM 1275 C C . ILE A 1 169 ? -11.058 -5.532 18.428 1.00 95.62 169 ILE A C 1
ATOM 1277 O O . ILE A 1 169 ? -11.481 -6.681 18.357 1.00 95.62 169 ILE A O 1
ATOM 1281 N N . LEU A 1 170 ? -10.208 -5.031 17.528 1.00 94.00 170 LEU A N 1
ATOM 1282 C CA . LEU A 1 170 ? -9.664 -5.795 16.401 1.00 94.00 170 LEU A CA 1
ATOM 1283 C C . LEU A 1 170 ? -8.572 -6.805 16.805 1.00 94.00 170 LEU A C 1
ATOM 1285 O O . LEU A 1 170 ? -8.081 -7.543 15.954 1.00 94.00 170 LEU A O 1
ATOM 1289 N N . GLY A 1 171 ? -8.183 -6.859 18.083 1.00 93.06 171 GLY A N 1
ATOM 1290 C CA . GLY A 1 171 ? -7.150 -7.770 18.579 1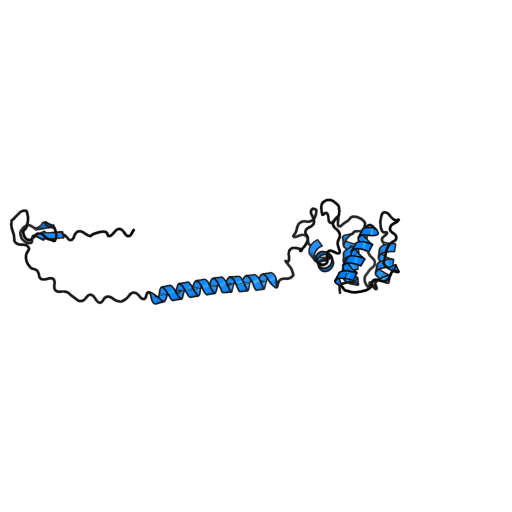.00 93.06 171 GLY A CA 1
ATOM 1291 C C . GLY A 1 171 ? -5.717 -7.283 18.347 1.00 93.06 171 GLY A C 1
ATOM 1292 O O . GLY A 1 171 ? -4.795 -8.097 18.257 1.00 93.06 171 GLY A O 1
ATOM 1293 N N . PHE A 1 172 ? -5.502 -5.970 18.232 1.00 92.06 172 PHE A N 1
ATOM 1294 C CA . PHE A 1 172 ? -4.158 -5.406 18.147 1.00 92.06 172 PHE A CA 1
ATOM 1295 C C . PHE A 1 172 ? -3.379 -5.655 19.444 1.00 92.06 172 PHE A C 1
ATOM 1297 O O . PHE A 1 172 ? -3.811 -5.272 20.531 1.00 92.06 172 PHE A O 1
ATOM 1304 N N . SER A 1 173 ? -2.210 -6.283 19.317 1.00 88.25 173 SER A N 1
ATOM 1305 C CA . SER A 1 173 ? -1.343 -6.667 20.437 1.00 88.25 173 SER A CA 1
ATOM 1306 C C . SER A 1 173 ? -0.091 -5.789 20.574 1.00 88.25 173 SER A C 1
ATOM 1308 O O . SER A 1 173 ? 0.852 -6.186 21.252 1.00 88.25 173 SER A O 1
ATOM 1310 N N . GLY A 1 174 ? -0.028 -4.657 19.865 1.00 88.50 174 GLY A N 1
ATOM 1311 C CA . GLY A 1 174 ? 1.115 -3.741 19.890 1.00 88.50 174 GLY A CA 1
ATOM 1312 C C . GLY A 1 174 ? 0.993 -2.630 20.934 1.00 88.50 174 GLY A C 1
ATOM 1313 O O . GLY A 1 174 ? 0.012 -2.547 21.674 1.00 88.50 174 GLY A O 1
ATOM 1314 N N . GLU A 1 175 ? 2.001 -1.757 20.970 1.00 91.56 175 GLU A N 1
ATOM 1315 C CA . GLU A 1 175 ? 1.977 -0.541 21.785 1.00 91.56 175 GLU A CA 1
ATOM 1316 C C . GLU A 1 175 ? 0.874 0.419 21.322 1.00 91.56 175 GLU A C 1
ATOM 1318 O O . GLU A 1 175 ? 0.613 0.511 20.119 1.00 91.56 175 GLU A O 1
ATOM 1323 N N . PRO A 1 176 ? 0.223 1.143 22.251 1.00 92.19 176 PRO A N 1
ATOM 1324 C CA . PRO A 1 176 ? -0.788 2.125 21.890 1.00 92.19 176 PRO A CA 1
ATOM 1325 C C . PRO A 1 176 ? -0.211 3.168 20.931 1.00 92.19 176 PRO A C 1
ATOM 1327 O O . PRO A 1 176 ? 0.952 3.558 21.029 1.00 92.19 176 PRO A O 1
ATOM 1330 N N . LEU A 1 177 ? -1.049 3.636 20.008 1.00 93.38 177 LEU A N 1
ATOM 1331 C CA . LEU A 1 177 ? -0.680 4.674 19.059 1.00 93.38 177 LEU A CA 1
ATOM 1332 C C . LEU A 1 177 ? -0.195 5.925 19.807 1.00 93.38 177 LEU A C 1
ATOM 1334 O O . LEU A 1 177 ? -0.921 6.417 20.674 1.00 93.38 177 LEU A O 1
ATOM 1338 N N . PRO A 1 178 ? 0.985 6.468 19.456 1.00 91.56 178 PRO A N 1
ATOM 1339 C CA . PRO A 1 178 ? 1.519 7.666 20.098 1.00 91.56 178 PRO A CA 1
ATOM 1340 C C . PRO A 1 178 ? 0.874 8.954 19.571 1.00 91.56 178 PRO A C 1
ATOM 1342 O O . PRO A 1 178 ? 0.954 9.994 20.218 1.00 91.56 178 PRO A O 1
ATOM 1345 N N . THR A 1 179 ? 0.271 8.915 18.379 1.00 95.06 179 THR A N 1
ATOM 1346 C CA . THR A 1 179 ? -0.254 10.092 17.680 1.00 95.06 179 THR A CA 1
ATOM 1347 C C . THR A 1 179 ? -1.528 9.761 16.909 1.00 95.06 179 THR A C 1
ATOM 1349 O O . THR A 1 179 ? -1.803 8.602 16.597 1.00 95.06 179 THR A O 1
ATOM 1352 N N . SER A 1 180 ? -2.294 10.796 16.559 1.00 92.31 180 SER A N 1
ATOM 1353 C CA . SER A 1 180 ? -3.458 10.687 15.671 1.00 92.31 180 SER A CA 1
ATOM 1354 C C . SER A 1 180 ? -3.090 10.710 14.186 1.00 92.31 180 SER A C 1
ATOM 1356 O O . SER A 1 180 ? -3.972 10.801 13.333 1.00 92.31 180 SER A O 1
ATOM 1358 N N . ALA A 1 181 ? -1.792 10.634 13.871 1.00 94.19 181 ALA A N 1
ATOM 1359 C CA . ALA A 1 181 ? -1.298 10.711 12.510 1.00 94.19 181 ALA A CA 1
ATOM 1360 C C . ALA A 1 181 ? -1.842 9.553 11.673 1.00 94.19 181 ALA A C 1
ATOM 1362 O O . ALA A 1 181 ? -1.765 8.379 12.053 1.00 94.19 181 ALA A O 1
ATOM 1363 N N . ARG A 1 182 ? -2.321 9.897 10.482 1.00 93.06 182 ARG A N 1
ATOM 1364 C CA . ARG A 1 182 ? -2.868 8.969 9.501 1.00 93.06 182 ARG A CA 1
ATOM 1365 C C . ARG A 1 182 ? -1.988 7.751 9.239 1.00 93.06 182 ARG A C 1
ATOM 1367 O O . ARG A 1 182 ? -2.485 6.626 9.229 1.00 93.06 182 ARG A O 1
ATOM 1374 N N . ILE A 1 183 ? -0.689 7.965 9.041 1.00 92.19 183 ILE A N 1
ATOM 1375 C CA . ILE A 1 183 ? 0.256 6.872 8.787 1.00 92.19 183 ILE A CA 1
ATOM 1376 C C . ILE A 1 183 ? 0.319 5.887 9.962 1.00 92.19 183 ILE A C 1
ATOM 1378 O O . ILE A 1 183 ? 0.322 4.678 9.745 1.00 92.19 183 ILE A O 1
ATOM 1382 N N . ALA A 1 184 ? 0.323 6.387 11.202 1.00 93.56 184 ALA A N 1
ATOM 1383 C CA . ALA A 1 184 ? 0.421 5.556 12.395 1.00 93.56 184 ALA A CA 1
ATOM 1384 C C . ALA A 1 184 ? -0.841 4.699 12.559 1.00 93.56 184 ALA A C 1
ATOM 1386 O O . ALA A 1 184 ? -0.748 3.490 12.776 1.00 93.56 184 ALA A O 1
ATOM 1387 N N . ALA A 1 185 ? -2.010 5.314 12.363 1.00 94.12 185 ALA A N 1
ATOM 1388 C CA . ALA A 1 185 ? -3.300 4.639 12.419 1.00 94.12 185 ALA A CA 1
ATOM 1389 C C . ALA A 1 185 ? -3.400 3.494 11.395 1.00 94.12 185 ALA A C 1
ATOM 1391 O O . ALA A 1 185 ? -3.718 2.361 11.762 1.00 94.12 185 ALA A O 1
ATOM 1392 N N . PHE A 1 186 ? -3.076 3.756 10.123 1.00 93.56 186 PHE A N 1
ATOM 1393 C CA . PHE A 1 186 ? -3.159 2.732 9.077 1.00 93.56 186 PHE A CA 1
ATOM 1394 C C . PHE A 1 186 ? -2.074 1.666 9.185 1.00 93.56 186 PHE A C 1
ATOM 1396 O O . PHE A 1 186 ? -2.348 0.499 8.925 1.00 93.56 186 PHE A O 1
ATOM 1403 N N . TYR A 1 187 ? -0.879 2.018 9.652 1.00 92.88 187 TYR A N 1
ATOM 1404 C CA . TYR A 1 187 ? 0.154 1.034 9.956 1.00 92.88 187 TYR A CA 1
ATOM 1405 C C . TYR A 1 187 ? -0.296 0.032 11.032 1.00 92.88 187 TYR A C 1
ATOM 1407 O O . TYR A 1 187 ? -0.135 -1.181 10.870 1.00 92.88 187 TYR A O 1
ATOM 1415 N N . ALA A 1 188 ? -0.901 0.520 12.119 1.00 93.56 188 ALA A N 1
ATOM 1416 C CA . ALA A 1 188 ? -1.439 -0.349 13.162 1.00 93.56 188 ALA A CA 1
ATOM 1417 C C . ALA A 1 188 ? -2.596 -1.214 12.640 1.00 93.56 188 ALA A C 1
ATOM 1419 O O . ALA A 1 188 ? -2.666 -2.407 12.944 1.00 93.56 188 ALA A O 1
ATOM 1420 N N . LEU A 1 189 ? -3.467 -0.644 11.806 1.00 93.50 189 LEU A N 1
ATOM 1421 C CA . LEU A 1 189 ? -4.574 -1.364 11.178 1.00 93.50 189 LEU A CA 1
ATOM 1422 C C . LEU A 1 189 ? -4.076 -2.482 10.247 1.00 93.50 189 LEU A C 1
ATOM 1424 O O . LEU A 1 189 ? -4.561 -3.609 10.352 1.00 93.50 189 LEU A O 1
ATOM 1428 N N . GLU A 1 190 ? -3.057 -2.224 9.419 1.00 92.38 190 GLU A N 1
ATOM 1429 C CA . GLU A 1 190 ? -2.433 -3.246 8.565 1.00 92.38 190 GLU A CA 1
ATOM 1430 C C . GLU A 1 190 ? -1.857 -4.393 9.395 1.00 92.38 190 GLU A C 1
ATOM 1432 O O . GLU A 1 190 ? -2.144 -5.556 9.122 1.00 92.38 190 GLU A O 1
ATOM 1437 N N . ARG A 1 191 ? -1.113 -4.084 10.464 1.00 92.31 191 ARG A N 1
ATOM 1438 C CA . ARG A 1 191 ? -0.559 -5.113 11.360 1.00 92.31 191 ARG A CA 1
ATOM 1439 C C . ARG A 1 191 ? -1.615 -5.939 12.081 1.00 92.31 191 ARG A C 1
ATOM 1441 O O . ARG A 1 191 ? -1.338 -7.072 12.481 1.00 92.31 191 ARG A O 1
ATOM 1448 N N . THR A 1 192 ? -2.796 -5.370 12.286 1.00 92.88 192 THR A N 1
ATOM 1449 C CA . THR A 1 192 ? -3.889 -6.061 12.967 1.00 92.88 192 THR A CA 1
ATOM 1450 C C . THR A 1 192 ? -4.616 -6.999 12.013 1.00 92.88 192 THR A C 1
ATOM 1452 O O . THR A 1 192 ? -4.794 -8.173 12.330 1.00 92.88 192 THR A O 1
ATOM 1455 N N . LEU A 1 193 ? -5.007 -6.492 10.842 1.00 90.50 193 LEU A N 1
ATOM 1456 C CA . LEU A 1 193 ? -5.892 -7.195 9.912 1.00 90.50 193 LEU A CA 1
ATOM 1457 C C . LEU A 1 193 ? -5.144 -8.048 8.885 1.00 90.50 193 LEU A C 1
ATOM 1459 O O . LEU A 1 193 ? -5.627 -9.108 8.502 1.00 90.50 193 LEU A O 1
ATOM 1463 N N . MET A 1 194 ? -3.977 -7.599 8.429 1.00 84.12 194 MET A N 1
ATOM 1464 C CA . MET A 1 194 ? -3.263 -8.171 7.288 1.00 84.12 194 MET A CA 1
ATOM 1465 C C . MET A 1 194 ? -1.921 -8.770 7.717 1.00 84.12 194 MET A C 1
ATOM 1467 O O . MET A 1 194 ? -0.872 -8.397 7.185 1.00 84.12 194 MET A O 1
ATOM 1471 N N . LYS A 1 195 ? -1.945 -9.695 8.681 1.00 76.25 195 LYS A N 1
ATOM 1472 C CA . LYS A 1 195 ? -0.751 -10.469 9.064 1.00 76.25 195 LYS A CA 1
ATOM 1473 C C . LYS A 1 195 ? -0.195 -11.253 7.872 1.00 76.25 195 LYS A C 1
ATOM 1475 O O . LYS A 1 195 ? -0.988 -11.715 7.026 1.00 76.25 195 LYS A O 1
#

Radius of gyration: 42.14 Å; chains: 1; bounding box: 81×40×106 Å